Protein AF-A0A158PNZ9-F1 (afdb_monomer)

Solvent-accessible surface area (backbone atoms only — not comparable to full-atom values): 11551 Å² total; per-residue (Å²): 139,82,88,84,90,84,86,82,86,79,88,79,92,89,82,80,86,82,68,76,77,70,64,75,72,65,80,71,75,73,76,71,81,75,77,75,71,74,85,77,67,54,49,66,58,43,30,51,57,51,42,58,39,42,59,58,28,60,77,48,86,60,79,65,35,81,51,32,73,46,42,74,75,46,27,50,76,43,31,32,34,32,35,36,67,35,45,82,92,43,35,41,98,83,44,24,58,24,68,67,50,54,51,49,48,40,50,54,49,31,53,45,21,47,46,69,67,50,75,83,52,34,72,46,83,73,46,79,50,75,50,82,72,50,89,49,45,63,70,42,40,37,34,41,41,16,36,53,76,45,81,58,96,54,37,36,38,28,35,27,45,31,23,35,63,92,77,63,45,68,24,33,41,30,38,40,32,33,36,57,43,81,57,70,80,56,65,92,81,44,79,82,69,86,112

Nearest PDB structures (foldseek):
  4ord-assembly1_A  TM=9.656E-01  e=3.229E-16  Danio rerio
  3f5o-assembly1_B  TM=9.728E-01  e=1.419E-15  Homo sapiens
  2h4u-assembly1_A  TM=9.676E-01  e=4.950E-14  Homo sapiens
  2h4u-assembly1_D  TM=9.666E-01  e=8.434E-14  Homo sapiens
  4k02-assembly1_A  TM=9.374E-01  e=3.355E-10  Arabidopsis thaliana

Mean predicted aligned error: 12.23 Å

Secondary structure (DSSP, 8-state):
--------------SSSSSSSSSTTSTT----------S---HHHHHHHHHHHHHHGGG--SGGGGGTT-EEEEE-SSEEEEEEE--GGGB-TTSBB-HHHHHHHHHHHHHHHHHTT--SSEEEEEEEEEEE-S--BTT-EEEEEEEEEEE-SSEEEEEEEEEETTT--EEEEEEEEEEEEPPPPPSTT------

Radius of gyration: 27.78 Å; Cα contacts (8 Å, |Δi|>4): 323; chains: 1; bounding box: 62×61×76 Å

pLDDT: mean 82.15, std 23.54, range [31.52, 98.94]

Organism: Anisakis simplex (NCBI:txid6269)

Structure (mmCIF, N/CA/C/O backbone):
data_AF-A0A158PNZ9-F1
#
_entry.id   AF-A0A158PNZ9-F1
#
loop_
_atom_site.group_PDB
_atom_site.id
_atom_site.type_symbol
_atom_site.label_atom_id
_atom_site.label_alt_id
_atom_site.label_comp_id
_atom_site.label_asym_id
_atom_site.label_entity_id
_atom_site.label_seq_id
_atom_site.pdbx_PDB_ins_code
_atom_site.Cartn_x
_atom_site.Cartn_y
_atom_site.Cartn_z
_atom_site.occupancy
_atom_site.B_iso_or_equiv
_atom_site.auth_seq_id
_atom_site.auth_comp_id
_atom_site.auth_asym_id
_atom_site.auth_atom_id
_atom_site.pdbx_PDB_model_num
ATOM 1 N N . MET A 1 1 ? -37.915 -39.572 -51.683 1.00 39.31 1 MET A N 1
ATOM 2 C CA . MET A 1 1 ? -37.539 -39.468 -53.111 1.00 39.31 1 MET A CA 1
ATOM 3 C C . MET A 1 1 ? -36.051 -39.159 -53.144 1.00 39.31 1 MET A C 1
ATOM 5 O O . MET A 1 1 ? -35.674 -38.110 -52.657 1.00 39.31 1 MET A O 1
ATOM 9 N N . TYR A 1 2 ? -35.219 -40.196 -53.205 1.00 32.75 2 TYR A N 1
ATOM 10 C CA . TYR A 1 2 ? -34.570 -40.762 -54.402 1.00 32.75 2 TYR A CA 1
ATOM 11 C C . TYR A 1 2 ? -33.247 -40.055 -54.757 1.00 32.75 2 TYR A C 1
ATOM 13 O O . TYR A 1 2 ? -33.246 -38.958 -55.298 1.00 32.75 2 TYR A O 1
ATOM 21 N N . ASN A 1 3 ? -32.165 -40.743 -54.372 1.00 35.56 3 ASN A N 1
ATOM 22 C CA . ASN A 1 3 ? -30.796 -40.805 -54.895 1.00 35.56 3 ASN A CA 1
ATOM 23 C C . ASN A 1 3 ? -30.419 -39.997 -56.142 1.00 35.56 3 ASN A C 1
ATOM 25 O O . ASN A 1 3 ? -31.086 -40.096 -57.168 1.00 35.56 3 ASN A O 1
ATOM 29 N N . SER A 1 4 ? -29.175 -39.504 -56.121 1.00 38.66 4 SER A N 1
ATOM 30 C CA . SER A 1 4 ? -28.185 -39.930 -57.124 1.00 38.66 4 SER A CA 1
ATOM 31 C C . SER A 1 4 ? -26.750 -39.704 -56.640 1.00 38.66 4 SER A C 1
ATOM 33 O O . SER A 1 4 ? -26.285 -38.571 -56.524 1.00 38.66 4 SER A O 1
ATOM 35 N N . ASP A 1 5 ? -26.076 -40.825 -56.390 1.00 38.59 5 ASP A N 1
ATOM 36 C CA . ASP A 1 5 ? -24.636 -40.988 -56.229 1.00 38.59 5 ASP A CA 1
ATOM 37 C C . ASP A 1 5 ? -23.861 -40.519 -57.470 1.00 38.59 5 ASP A C 1
ATOM 39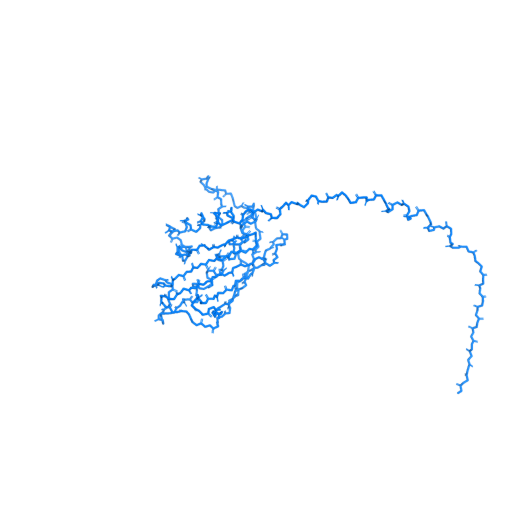 O O . ASP A 1 5 ? -24.214 -40.869 -58.597 1.00 38.59 5 ASP A O 1
ATOM 43 N N .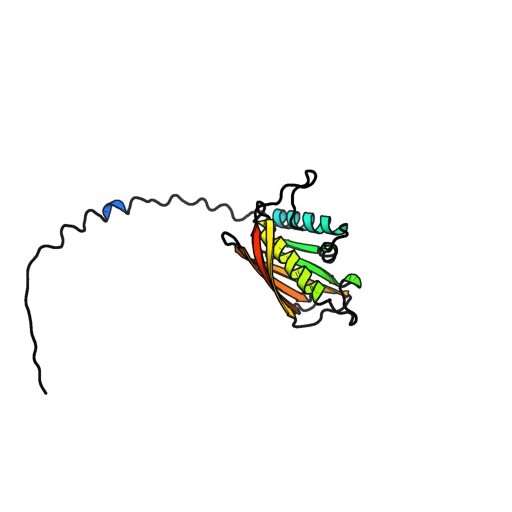 ILE A 1 6 ? -22.733 -39.834 -57.266 1.00 39.78 6 ILE A N 1
ATOM 44 C CA . ILE A 1 6 ? -21.639 -39.793 -58.244 1.00 39.78 6 ILE A CA 1
ATOM 45 C C . ILE A 1 6 ? -20.365 -40.244 -57.533 1.00 39.78 6 ILE A C 1
ATOM 47 O O . ILE A 1 6 ? -19.812 -39.563 -56.672 1.00 39.78 6 ILE A O 1
ATOM 51 N N . LYS A 1 7 ? -19.926 -41.443 -57.911 1.00 37.59 7 LYS A N 1
ATOM 52 C CA . LYS A 1 7 ? -18.703 -42.110 -57.477 1.00 37.59 7 LYS A CA 1
ATOM 53 C C . LYS A 1 7 ? -17.632 -41.819 -58.531 1.00 37.59 7 LYS A C 1
ATOM 55 O O . LYS A 1 7 ? -17.716 -42.351 -59.634 1.00 37.59 7 LYS A O 1
ATOM 60 N N . ILE A 1 8 ? -16.643 -40.984 -58.216 1.00 38.28 8 ILE A N 1
ATOM 61 C CA . ILE A 1 8 ? -15.440 -40.836 -59.048 1.00 38.28 8 ILE A CA 1
ATOM 62 C C . ILE A 1 8 ? -14.318 -41.609 -58.358 1.00 38.28 8 ILE A C 1
ATOM 64 O O . ILE A 1 8 ? -13.841 -41.220 -57.296 1.00 38.28 8 ILE A O 1
ATOM 68 N N . MET A 1 9 ? -13.930 -42.735 -58.957 1.00 34.69 9 MET A N 1
ATOM 69 C CA . MET A 1 9 ? -12.666 -43.400 -58.660 1.00 34.69 9 MET A CA 1
ATOM 70 C C . MET A 1 9 ? -11.548 -42.666 -59.395 1.00 34.69 9 MET A C 1
ATOM 72 O O . MET A 1 9 ? -11.560 -42.615 -60.623 1.00 34.69 9 MET A O 1
ATOM 76 N N . VAL A 1 10 ? -10.551 -42.186 -58.655 1.00 39.03 10 VAL A N 1
ATOM 77 C CA . VAL A 1 10 ? -9.197 -42.001 -59.182 1.00 39.03 10 VAL A CA 1
ATOM 78 C C . VAL A 1 10 ? -8.240 -42.632 -58.175 1.00 39.03 10 VAL A C 1
ATOM 80 O O . VAL A 1 10 ? -8.017 -42.097 -57.094 1.00 39.03 10 VAL A O 1
ATOM 83 N N . ASN A 1 11 ? -7.722 -43.810 -58.516 1.00 32.56 11 ASN A N 1
ATOM 84 C CA . ASN A 1 11 ? -6.505 -44.347 -57.917 1.00 32.56 11 ASN A CA 1
ATOM 85 C C . ASN A 1 11 ? -5.323 -43.769 -58.695 1.00 32.56 11 ASN A C 1
ATOM 87 O O . ASN A 1 11 ? -5.353 -43.833 -59.920 1.00 32.56 11 ASN A O 1
ATOM 91 N N . SER A 1 12 ? -4.289 -43.297 -57.996 1.00 34.47 12 SER A N 1
ATOM 92 C CA . SER A 1 12 ? -2.917 -43.833 -58.098 1.00 34.47 12 SER A CA 1
ATOM 93 C C . SER A 1 12 ? -1.868 -42.797 -57.660 1.00 34.47 12 SER A C 1
ATOM 95 O O . SER A 1 12 ? -1.592 -41.837 -58.373 1.00 34.47 12 SER A O 1
ATOM 97 N N . THR A 1 13 ? -1.282 -43.042 -56.483 1.00 47.16 13 THR A N 1
ATOM 98 C CA . THR A 1 13 ? 0.175 -43.068 -56.226 1.00 47.16 13 THR A CA 1
ATOM 99 C C . THR A 1 13 ? 1.047 -41.969 -56.853 1.00 47.16 13 THR A C 1
ATOM 101 O O . THR A 1 13 ? 1.513 -42.156 -57.973 1.00 47.16 13 THR A O 1
ATOM 104 N N . ALA A 1 14 ? 1.347 -40.897 -56.096 1.00 43.84 14 ALA A N 1
ATOM 105 C CA . ALA A 1 14 ? 2.593 -40.100 -56.204 1.00 43.84 14 ALA A CA 1
ATOM 106 C C . ALA A 1 14 ? 2.688 -38.951 -55.159 1.00 43.84 14 ALA A C 1
ATOM 108 O O . ALA A 1 14 ? 2.944 -37.808 -55.534 1.00 43.84 14 ALA A O 1
ATOM 109 N N . ALA A 1 15 ? 2.454 -39.190 -53.858 1.00 42.78 15 ALA A N 1
ATOM 110 C CA . ALA A 1 15 ? 2.526 -38.100 -52.862 1.00 42.78 15 ALA A CA 1
ATOM 111 C C . ALA A 1 15 ? 3.118 -38.455 -51.482 1.00 42.78 15 ALA A C 1
ATOM 113 O O . ALA A 1 15 ? 3.052 -37.624 -50.581 1.00 42.78 15 ALA A O 1
ATOM 114 N N . GLU A 1 16 ? 3.722 -39.634 -51.294 1.00 41.59 16 GLU A N 1
ATOM 115 C CA . GLU A 1 16 ? 4.202 -40.066 -49.963 1.00 41.59 16 GLU A CA 1
ATOM 116 C C . GLU A 1 16 ? 5.729 -40.053 -49.766 1.00 41.59 16 GLU A C 1
ATOM 118 O O . GLU A 1 16 ? 6.193 -40.277 -48.654 1.00 41.59 16 GLU A O 1
ATOM 123 N N . GLU A 1 17 ? 6.539 -39.693 -50.767 1.00 42.97 17 GLU A N 1
ATOM 124 C CA . GLU A 1 17 ? 8.010 -39.758 -50.631 1.00 42.97 17 GLU A CA 1
ATOM 125 C C . GLU A 1 17 ? 8.717 -38.414 -50.362 1.00 42.97 17 GLU A C 1
ATOM 127 O O . GLU A 1 17 ? 9.933 -38.393 -50.197 1.00 42.97 17 GLU A O 1
ATOM 132 N N . SER A 1 18 ? 8.001 -37.287 -50.228 1.00 44.44 18 SER A N 1
ATOM 133 C CA . SER A 1 18 ? 8.635 -35.976 -49.954 1.00 44.44 18 SER A CA 1
ATOM 134 C C . SER A 1 18 ? 8.429 -35.423 -48.536 1.00 44.44 18 SER A C 1
ATOM 136 O O . SER A 1 18 ? 8.814 -34.284 -48.274 1.00 44.44 18 SER A O 1
ATOM 138 N N . GLN A 1 19 ? 7.822 -36.182 -47.617 1.00 43.78 19 GLN A N 1
ATOM 139 C CA . GLN A 1 19 ? 7.587 -35.729 -46.233 1.00 43.78 19 GLN A CA 1
ATOM 140 C C . GLN A 1 19 ? 8.596 -36.269 -45.208 1.00 43.78 19 GLN A C 1
ATOM 142 O O . GLN A 1 19 ? 8.593 -35.819 -44.064 1.00 43.78 19 GLN A O 1
ATOM 147 N N . ASN A 1 20 ? 9.512 -37.161 -45.600 1.00 44.50 20 ASN A N 1
ATOM 148 C CA . ASN A 1 20 ? 10.354 -37.878 -44.636 1.00 44.50 20 ASN A CA 1
ATOM 149 C C . ASN A 1 20 ? 11.741 -37.256 -44.360 1.00 44.50 20 ASN A C 1
ATOM 151 O O . ASN A 1 20 ? 12.461 -37.766 -43.515 1.00 44.50 20 ASN A O 1
ATOM 155 N N . SER A 1 21 ? 12.129 -36.147 -45.012 1.00 45.12 21 SER A N 1
ATOM 156 C CA . SER A 1 21 ? 13.428 -35.479 -44.754 1.00 45.12 21 SER A CA 1
ATOM 157 C C . SER A 1 21 ? 13.333 -34.183 -43.937 1.00 45.12 21 SER A C 1
ATOM 159 O O . SER A 1 21 ? 14.358 -33.589 -43.602 1.00 45.12 21 SER A O 1
ATOM 161 N N . SER A 1 22 ? 12.120 -33.710 -43.636 1.00 42.06 22 SER A N 1
ATOM 162 C CA . SER A 1 22 ? 11.895 -32.487 -42.845 1.00 42.06 22 SER A CA 1
ATOM 163 C C . SER A 1 22 ? 11.692 -32.777 -41.355 1.00 42.06 22 SER A C 1
ATOM 165 O O . SER A 1 22 ? 11.921 -31.895 -40.530 1.00 42.06 22 SER A O 1
ATOM 167 N N . ASN A 1 23 ? 11.334 -34.016 -41.002 1.00 40.12 23 ASN A N 1
ATOM 168 C CA . ASN A 1 23 ? 11.083 -34.424 -39.617 1.00 40.12 23 ASN A CA 1
ATOM 169 C C . ASN A 1 23 ? 12.354 -34.828 -38.848 1.00 40.12 23 ASN A C 1
ATOM 171 O O . ASN A 1 23 ? 12.349 -34.785 -37.626 1.00 40.12 23 ASN A O 1
ATOM 175 N N . GLU A 1 24 ? 13.476 -35.111 -39.519 1.00 42.16 24 GLU A N 1
ATOM 176 C CA . GLU A 1 24 ? 14.732 -35.486 -38.839 1.00 42.16 24 GLU A CA 1
ATOM 177 C C . GLU A 1 24 ? 15.576 -34.285 -38.358 1.00 42.16 24 GLU A C 1
ATOM 179 O O . GLU A 1 24 ? 16.559 -34.461 -37.640 1.00 42.16 24 GLU A O 1
ATOM 184 N N . ARG A 1 25 ? 15.202 -33.043 -38.705 1.00 40.59 25 ARG A N 1
ATOM 185 C CA . ARG A 1 25 ? 15.895 -31.820 -38.238 1.00 40.59 25 ARG A CA 1
ATOM 186 C C . ARG A 1 25 ? 15.275 -31.165 -37.002 1.00 40.59 25 ARG A C 1
ATOM 188 O O . ARG A 1 25 ? 15.854 -30.210 -36.488 1.00 40.59 25 ARG A O 1
ATOM 195 N N . ILE A 1 26 ? 14.132 -31.654 -36.522 1.00 41.62 26 ILE A N 1
ATOM 196 C CA . ILE A 1 26 ? 13.415 -31.055 -35.383 1.00 41.62 26 ILE A CA 1
ATOM 197 C C . ILE A 1 26 ? 13.798 -31.729 -34.047 1.00 41.62 26 ILE A C 1
ATOM 199 O O . ILE A 1 26 ? 13.740 -31.085 -33.004 1.00 41.62 26 ILE A O 1
ATOM 203 N N . ASP A 1 27 ? 14.354 -32.944 -34.076 1.00 40.56 27 ASP A N 1
ATOM 204 C CA . ASP A 1 27 ? 14.689 -33.731 -32.874 1.00 40.56 27 ASP A CA 1
ATOM 205 C C . ASP A 1 27 ? 16.100 -33.490 -32.286 1.00 40.56 27 ASP A C 1
ATOM 207 O O . ASP A 1 27 ? 16.554 -34.231 -31.412 1.00 40.56 27 ASP A O 1
ATOM 211 N N . GLN A 1 28 ? 16.817 -32.439 -32.713 1.00 41.56 28 GLN A N 1
ATOM 212 C CA . GLN A 1 28 ? 18.144 -32.088 -32.161 1.00 41.56 28 GLN A CA 1
ATOM 213 C C . GLN A 1 28 ? 18.213 -30.761 -31.393 1.00 41.56 28 GLN A C 1
ATOM 215 O O . GLN A 1 28 ? 19.279 -30.412 -30.887 1.00 41.56 28 GLN A O 1
ATOM 220 N N . LEU A 1 29 ? 17.093 -30.067 -31.177 1.00 39.88 29 LEU A N 1
ATOM 221 C CA . LEU A 1 29 ? 17.018 -29.041 -30.131 1.00 39.88 29 LEU A CA 1
ATOM 222 C C . LEU A 1 29 ? 16.753 -29.716 -28.785 1.00 39.88 29 LEU A C 1
ATOM 224 O O . LEU A 1 29 ? 15.663 -29.657 -28.223 1.00 39.88 29 LEU A O 1
ATOM 228 N N . LYS A 1 30 ? 17.793 -30.377 -28.266 1.00 41.44 30 LYS A N 1
ATOM 229 C CA . LYS A 1 30 ? 17.879 -30.699 -26.845 1.00 41.44 30 LYS A CA 1
ATOM 230 C C . LYS A 1 30 ? 17.794 -29.379 -26.089 1.00 41.44 30 LYS A C 1
ATOM 232 O O . LYS A 1 30 ? 18.700 -28.556 -26.159 1.00 41.44 30 LYS A O 1
ATOM 237 N N . THR A 1 31 ? 16.676 -29.186 -25.403 1.00 39.09 31 THR A N 1
ATOM 238 C CA . THR A 1 31 ? 16.523 -28.195 -24.349 1.00 39.09 31 THR A CA 1
ATOM 239 C C . THR A 1 31 ? 17.670 -28.386 -23.368 1.00 39.09 31 THR A C 1
ATOM 241 O O . THR A 1 31 ? 17.725 -29.404 -22.671 1.00 39.09 31 THR A O 1
ATOM 244 N N . GLU A 1 32 ? 18.601 -27.437 -23.335 1.00 38.47 32 GLU A N 1
ATOM 245 C CA . GLU A 1 32 ? 19.468 -27.301 -22.175 1.00 38.47 32 GLU A CA 1
ATOM 246 C C . GLU A 1 32 ? 18.567 -27.168 -20.939 1.00 38.47 32 GLU A C 1
ATOM 248 O O . GLU A 1 32 ? 17.514 -26.517 -21.026 1.00 38.47 32 GLU A O 1
ATOM 253 N N . PRO A 1 33 ? 18.911 -27.802 -19.804 1.00 31.52 33 PRO A N 1
ATOM 254 C CA . PRO A 1 33 ? 18.195 -27.547 -18.573 1.00 31.52 33 PRO A CA 1
ATOM 255 C C . PRO A 1 33 ? 18.341 -26.054 -18.312 1.00 31.52 33 PRO A C 1
ATOM 257 O O . PRO A 1 33 ? 19.445 -25.558 -18.099 1.00 31.52 33 PRO A O 1
ATOM 260 N N . THR A 1 34 ? 17.230 -25.325 -18.381 1.00 38.62 34 THR A N 1
ATOM 261 C CA . THR A 1 34 ? 17.182 -23.974 -17.842 1.00 38.62 34 THR A CA 1
ATOM 262 C C . THR A 1 34 ? 17.494 -24.164 -16.370 1.00 38.62 34 THR A C 1
ATOM 264 O O . THR A 1 34 ? 16.695 -24.774 -15.660 1.00 38.62 34 THR A O 1
ATOM 267 N N . GLU A 1 35 ? 18.688 -23.754 -15.941 1.00 35.00 35 GLU A N 1
ATOM 268 C CA . GLU A 1 35 ? 19.011 -23.667 -14.525 1.00 35.00 35 GLU A CA 1
ATOM 269 C C . GLU A 1 35 ? 17.862 -22.901 -13.875 1.00 35.00 35 GLU A C 1
ATOM 271 O O . GLU A 1 35 ? 17.661 -21.708 -14.120 1.00 35.00 35 GLU A O 1
ATOM 276 N N . SER A 1 36 ? 17.033 -23.616 -13.116 1.00 42.28 36 SER A N 1
ATOM 277 C CA . SER A 1 36 ? 16.045 -23.002 -12.253 1.00 42.28 36 SER A CA 1
ATOM 278 C C . SER A 1 36 ? 16.848 -22.204 -11.242 1.00 42.28 36 SER A C 1
ATOM 280 O O . SER A 1 36 ? 17.431 -22.776 -10.318 1.00 42.28 36 SER A O 1
ATOM 282 N N . VAL A 1 37 ? 16.945 -20.895 -11.472 1.00 43.66 37 VAL A N 1
ATOM 283 C CA . VAL A 1 37 ? 17.473 -19.953 -10.488 1.00 43.66 37 VAL A CA 1
ATOM 284 C C . VAL A 1 37 ? 16.732 -20.258 -9.184 1.00 43.66 37 VAL A C 1
ATOM 286 O O . VAL A 1 37 ? 15.500 -20.260 -9.214 1.00 43.66 37 VAL A O 1
ATOM 289 N N . PRO A 1 38 ? 17.428 -20.584 -8.082 1.00 41.16 38 PRO A N 1
ATOM 290 C CA . PRO A 1 38 ? 16.753 -20.961 -6.854 1.00 41.16 38 PRO A CA 1
ATOM 291 C C . PRO A 1 38 ? 15.806 -19.830 -6.442 1.00 41.16 38 PRO A C 1
ATOM 293 O O . PRO A 1 38 ? 16.242 -18.701 -6.221 1.00 41.16 38 PRO A O 1
ATOM 296 N N . ASP A 1 39 ? 14.510 -20.133 -6.350 1.00 47.22 39 ASP A N 1
ATOM 297 C CA . ASP A 1 39 ? 13.468 -19.203 -5.892 1.00 47.22 39 ASP A CA 1
ATOM 298 C C . ASP A 1 39 ? 13.602 -18.855 -4.392 1.00 47.22 39 ASP A C 1
ATOM 300 O O . ASP A 1 39 ? 12.833 -18.058 -3.861 1.00 47.22 39 ASP A O 1
ATOM 304 N N . GLU A 1 40 ? 14.616 -19.382 -3.702 1.00 44.94 40 GLU A N 1
ATOM 305 C CA . GLU A 1 40 ? 15.012 -18.962 -2.356 1.00 44.94 40 GLU A CA 1
ATOM 306 C C . GLU A 1 40 ? 15.909 -17.716 -2.404 1.00 44.94 40 GLU A C 1
ATOM 308 O O . GLU A 1 40 ? 17.041 -17.703 -1.918 1.00 44.94 40 GLU A O 1
ATOM 313 N N . ILE A 1 41 ? 15.405 -16.619 -2.973 1.00 57.00 41 ILE A N 1
ATOM 314 C CA . ILE A 1 41 ? 15.889 -15.311 -2.527 1.00 57.00 41 ILE A CA 1
ATOM 315 C C . ILE A 1 41 ? 15.251 -15.101 -1.158 1.00 57.00 41 ILE A C 1
ATOM 317 O O . ILE A 1 41 ? 14.047 -14.882 -1.057 1.00 57.00 41 ILE A O 1
ATOM 321 N N . ASP A 1 42 ? 16.074 -15.254 -0.122 1.00 64.31 42 ASP A N 1
ATOM 322 C CA . ASP A 1 42 ? 15.715 -15.155 1.290 1.00 64.31 42 ASP A CA 1
ATOM 323 C C . ASP A 1 42 ? 14.702 -14.022 1.539 1.00 64.31 42 ASP A C 1
ATOM 325 O O . ASP A 1 42 ? 14.988 -12.846 1.288 1.00 64.31 42 ASP A O 1
ATOM 329 N N . ASN A 1 43 ? 13.509 -14.379 2.032 1.00 68.81 43 ASN A N 1
ATOM 330 C CA . ASN A 1 43 ? 12.458 -13.428 2.412 1.00 68.81 43 ASN A CA 1
ATOM 331 C C . ASN A 1 43 ? 12.992 -12.337 3.361 1.00 68.81 43 ASN A C 1
ATOM 333 O O . ASN A 1 43 ? 12.481 -11.214 3.367 1.00 68.81 43 ASN A O 1
ATOM 337 N N . ASP A 1 44 ? 14.050 -12.633 4.122 1.00 82.25 44 ASP A N 1
ATOM 338 C CA . ASP A 1 44 ? 14.744 -11.677 4.982 1.00 82.25 44 ASP A CA 1
ATOM 339 C C . ASP A 1 44 ? 15.404 -10.537 4.178 1.00 82.25 44 ASP A C 1
ATOM 341 O O . ASP A 1 44 ? 15.388 -9.380 4.598 1.00 82.25 44 ASP A O 1
ATOM 345 N N . VAL A 1 45 ? 15.929 -10.805 2.976 1.00 90.31 45 VAL A N 1
ATOM 346 C CA . VAL A 1 45 ? 16.540 -9.775 2.114 1.00 90.31 45 VAL A CA 1
ATOM 347 C C . VAL A 1 45 ? 15.487 -8.795 1.605 1.00 90.31 45 VAL A C 1
ATOM 349 O O . VAL A 1 45 ? 15.683 -7.580 1.700 1.00 90.31 45 VAL A O 1
ATOM 352 N N . TYR A 1 46 ? 14.354 -9.295 1.108 1.00 93.62 46 TYR A N 1
ATOM 353 C CA . TYR A 1 46 ? 13.273 -8.431 0.633 1.00 93.62 46 TYR A CA 1
ATOM 354 C C . TYR A 1 46 ? 12.685 -7.595 1.763 1.00 93.62 46 TYR A C 1
ATOM 356 O O . TYR A 1 46 ? 12.484 -6.391 1.600 1.00 93.62 46 TYR A O 1
ATOM 364 N N . LEU A 1 47 ? 12.459 -8.204 2.928 1.00 95.12 47 LEU A N 1
ATOM 365 C CA . LEU A 1 47 ? 11.930 -7.484 4.077 1.00 95.12 47 LEU A CA 1
ATOM 366 C C . LEU A 1 47 ? 12.901 -6.391 4.544 1.00 95.12 47 LEU A C 1
ATOM 368 O O . LEU A 1 47 ? 12.469 -5.259 4.759 1.00 95.12 47 LEU A O 1
ATOM 372 N N . LYS A 1 48 ? 14.209 -6.673 4.618 1.00 94.94 48 LYS A N 1
ATOM 373 C CA . LYS A 1 48 ? 15.239 -5.664 4.933 1.00 94.94 48 LYS A CA 1
ATOM 374 C C . LYS A 1 48 ? 15.244 -4.506 3.939 1.00 94.94 48 LYS A C 1
ATOM 376 O O . LYS A 1 48 ? 15.338 -3.349 4.355 1.00 94.94 48 LYS A O 1
ATOM 381 N N . ASP A 1 49 ? 15.118 -4.794 2.644 1.00 92.62 49 ASP A N 1
ATOM 382 C CA . ASP A 1 49 ? 15.035 -3.769 1.601 1.00 92.62 49 ASP A CA 1
ATOM 383 C C . ASP A 1 49 ? 13.781 -2.894 1.769 1.00 92.62 49 ASP A C 1
ATOM 385 O O . ASP A 1 49 ? 13.855 -1.672 1.614 1.00 92.62 49 ASP A O 1
ATOM 389 N N . VAL A 1 50 ? 12.627 -3.478 2.104 1.00 94.69 50 VAL A N 1
ATOM 390 C CA . VAL A 1 50 ? 11.387 -2.723 2.350 1.00 94.69 50 VAL A CA 1
ATOM 391 C C . VAL A 1 50 ? 11.493 -1.886 3.628 1.00 94.69 50 VAL A C 1
ATOM 393 O O . VAL A 1 50 ? 11.194 -0.693 3.580 1.00 94.69 50 VAL A O 1
ATOM 396 N N . ILE A 1 51 ? 11.986 -2.454 4.734 1.00 95.88 51 ILE A N 1
ATOM 397 C CA . ILE A 1 51 ? 12.222 -1.731 5.997 1.00 95.88 51 ILE A CA 1
ATOM 398 C C . ILE A 1 51 ? 13.104 -0.507 5.757 1.00 95.88 51 ILE A C 1
ATOM 400 O O . ILE A 1 51 ? 12.723 0.600 6.132 1.00 95.88 51 ILE A O 1
ATOM 404 N N . ARG A 1 52 ? 14.231 -0.675 5.052 1.00 93.50 52 ARG A N 1
ATOM 405 C CA . ARG A 1 52 ? 15.159 0.427 4.768 1.00 93.50 52 ARG A CA 1
ATOM 406 C C . ARG A 1 52 ? 14.479 1.601 4.067 1.00 93.50 52 ARG A C 1
ATOM 408 O O . ARG A 1 52 ? 14.827 2.743 4.345 1.00 93.50 52 ARG A O 1
ATOM 415 N N . ALA A 1 53 ? 13.546 1.352 3.155 1.00 91.56 53 ALA A N 1
ATOM 416 C CA . ALA A 1 53 ? 12.863 2.443 2.469 1.00 91.56 53 ALA A CA 1
ATOM 417 C C . ALA A 1 53 ? 11.808 3.131 3.321 1.00 91.56 53 ALA A C 1
ATOM 419 O O . ALA A 1 53 ? 11.791 4.356 3.376 1.00 91.56 53 ALA A O 1
ATOM 420 N N . PHE A 1 54 ? 10.985 2.377 4.053 1.00 93.88 54 PHE A N 1
ATOM 421 C CA . PHE A 1 54 ? 10.032 2.992 4.980 1.00 93.88 54 PHE A CA 1
ATOM 422 C C . PHE A 1 54 ? 10.741 3.778 6.094 1.00 93.88 54 PHE A C 1
ATOM 424 O O . PHE A 1 54 ? 10.238 4.810 6.534 1.00 93.88 54 PHE A O 1
ATOM 431 N N . ASP A 1 55 ? 11.951 3.374 6.489 1.00 93.50 55 ASP A N 1
ATOM 432 C CA . ASP A 1 55 ? 12.775 4.133 7.431 1.00 93.50 55 ASP A CA 1
ATOM 433 C C . ASP A 1 55 ? 13.191 5.509 6.896 1.00 93.50 55 ASP A C 1
ATOM 435 O O . ASP A 1 55 ? 13.226 6.473 7.666 1.00 93.50 55 ASP A O 1
ATOM 439 N N . LYS A 1 56 ? 13.433 5.646 5.586 1.00 91.31 56 LYS A N 1
ATOM 440 C CA . LYS A 1 56 ? 13.725 6.949 4.961 1.00 91.31 56 LYS A CA 1
ATOM 441 C C . LYS A 1 56 ? 12.524 7.891 5.029 1.00 91.31 56 LYS A C 1
ATOM 443 O O . LYS A 1 56 ? 12.706 9.086 5.255 1.00 91.31 56 LYS A O 1
ATOM 448 N N . LEU A 1 57 ? 11.303 7.356 4.940 1.00 92.12 57 LEU A N 1
ATOM 449 C CA . LEU A 1 57 ? 10.063 8.141 5.006 1.00 92.12 57 LEU A CA 1
ATOM 450 C C . LEU A 1 57 ? 9.813 8.781 6.379 1.00 92.12 57 LEU A C 1
ATOM 452 O O . LEU A 1 57 ? 9.013 9.709 6.484 1.00 92.12 57 LEU A O 1
ATOM 456 N N . ARG A 1 58 ? 10.494 8.336 7.442 1.00 90.50 58 ARG A N 1
ATOM 457 C CA . ARG A 1 58 ? 10.285 8.851 8.808 1.00 90.50 58 ARG A CA 1
ATOM 458 C C . ARG A 1 58 ? 10.531 10.356 8.933 1.00 90.50 58 ARG A C 1
ATOM 460 O O . ARG A 1 58 ? 9.873 11.009 9.741 1.00 90.50 58 ARG A O 1
ATOM 467 N N . ASN A 1 59 ? 11.445 10.895 8.123 1.00 89.81 59 ASN A N 1
ATOM 468 C CA . ASN A 1 59 ? 11.929 12.274 8.240 1.00 89.81 59 ASN A CA 1
ATOM 469 C C . ASN A 1 59 ? 11.635 13.151 7.011 1.00 89.81 59 ASN A C 1
ATOM 471 O O . ASN A 1 59 ? 12.095 14.291 6.961 1.00 89.81 59 ASN A O 1
ATOM 475 N N . VAL A 1 60 ? 10.888 12.653 6.020 1.00 91.00 60 VAL A N 1
ATOM 476 C CA . VAL A 1 60 ? 10.566 13.443 4.821 1.00 91.00 60 VAL A CA 1
ATOM 477 C C . VAL A 1 60 ? 9.483 14.483 5.118 1.00 91.00 60 VAL A C 1
ATOM 479 O O . VAL A 1 60 ? 8.572 14.261 5.919 1.00 91.00 60 VAL A O 1
ATOM 482 N N . SER A 1 61 ? 9.584 15.638 4.464 1.00 92.56 61 SER A N 1
ATOM 483 C CA . SER A 1 61 ? 8.622 16.743 4.577 1.00 92.56 61 SER A CA 1
ATOM 484 C C . SER A 1 61 ? 7.655 16.826 3.393 1.00 92.56 61 SER A C 1
ATOM 486 O O . SER A 1 61 ? 6.642 17.526 3.472 1.00 92.56 61 SER A O 1
ATOM 488 N N . ASP A 1 62 ? 7.943 16.103 2.311 1.00 93.94 62 ASP A N 1
ATOM 489 C CA . ASP A 1 62 ? 7.100 16.035 1.124 1.00 93.94 62 ASP A CA 1
ATOM 490 C C . ASP A 1 62 ? 5.822 15.208 1.376 1.00 93.94 62 ASP A C 1
ATOM 492 O O . ASP A 1 62 ? 5.453 14.896 2.516 1.00 93.94 62 ASP A O 1
ATOM 496 N N . PHE A 1 63 ? 5.078 14.903 0.312 1.00 95.50 63 PHE A N 1
ATOM 497 C CA . PHE A 1 63 ? 3.832 14.149 0.428 1.00 95.50 63 PHE A CA 1
ATOM 498 C C . PHE A 1 63 ? 4.041 12.724 0.963 1.00 95.50 63 PHE A C 1
ATOM 500 O O . PHE A 1 63 ? 3.157 12.213 1.644 1.00 95.50 63 PHE A O 1
ATOM 507 N N . ASN A 1 64 ? 5.213 12.115 0.763 1.00 94.62 64 ASN A N 1
ATOM 508 C CA . ASN A 1 64 ? 5.486 10.733 1.163 1.00 94.62 64 ASN A CA 1
ATOM 509 C C . ASN A 1 64 ? 5.444 10.535 2.685 1.00 94.62 64 ASN A C 1
ATOM 511 O O . ASN A 1 64 ? 5.273 9.413 3.168 1.00 94.62 64 ASN A O 1
ATOM 515 N N . ARG A 1 65 ? 5.491 11.627 3.461 1.00 96.00 65 ARG A N 1
ATOM 516 C CA . ARG A 1 65 ? 5.313 11.600 4.918 1.00 96.00 65 ARG A CA 1
ATOM 517 C C . ARG A 1 65 ? 4.012 10.916 5.356 1.00 96.00 65 ARG A C 1
ATOM 519 O O . ARG A 1 65 ? 3.936 10.454 6.488 1.00 96.00 65 ARG A O 1
ATOM 526 N N . VAL A 1 66 ? 2.998 10.826 4.488 1.00 97.25 66 VAL A N 1
ATOM 527 C CA . VAL A 1 66 ? 1.731 10.131 4.787 1.00 97.25 66 VAL A CA 1
ATOM 528 C C . VAL A 1 66 ? 1.918 8.639 5.087 1.00 97.25 66 VAL A C 1
ATOM 530 O O . VAL A 1 66 ? 1.072 8.049 5.751 1.00 97.25 66 VAL A O 1
ATOM 533 N N . ALA A 1 67 ? 3.028 8.027 4.664 1.00 97.38 67 ALA A N 1
ATOM 534 C CA . ALA A 1 67 ? 3.358 6.633 4.963 1.00 97.38 67 ALA A CA 1
ATOM 535 C C . ALA A 1 67 ? 4.438 6.468 6.053 1.00 97.38 67 ALA A C 1
ATOM 537 O O . ALA A 1 67 ? 4.867 5.350 6.325 1.00 97.38 67 ALA A O 1
ATOM 538 N N . ARG A 1 68 ? 4.872 7.546 6.724 1.00 96.38 68 ARG A N 1
ATOM 539 C CA . ARG A 1 68 ? 6.016 7.534 7.663 1.00 96.38 68 ARG A CA 1
ATOM 540 C C . ARG A 1 68 ? 5.854 6.638 8.898 1.00 96.38 68 ARG A C 1
ATOM 542 O O . ARG A 1 68 ? 6.839 6.337 9.566 1.00 96.38 68 ARG A O 1
ATOM 549 N N . LYS A 1 69 ? 4.613 6.263 9.228 1.00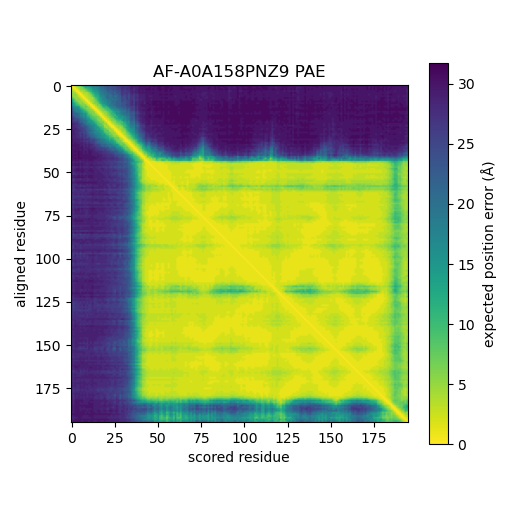 98.00 69 LYS A N 1
ATOM 550 C CA . LYS A 1 69 ? 4.247 5.384 10.355 1.00 98.00 69 LYS A CA 1
ATOM 551 C C . LYS A 1 69 ? 3.831 3.979 9.918 1.00 98.00 69 LYS A C 1
ATOM 553 O O . LYS A 1 69 ? 3.293 3.218 10.714 1.00 98.00 69 LYS A O 1
ATOM 558 N N . VAL A 1 70 ? 4.031 3.645 8.646 1.00 98.44 70 VAL A N 1
ATOM 559 C CA . VAL A 1 70 ? 3.795 2.297 8.135 1.00 98.44 70 VAL A CA 1
ATOM 560 C C . VAL A 1 70 ? 4.942 1.388 8.572 1.00 98.44 70 VAL A C 1
ATOM 562 O O . VAL A 1 70 ? 6.113 1.753 8.472 1.00 98.44 70 VAL A O 1
ATOM 565 N N . HIS A 1 71 ? 4.598 0.188 9.030 1.00 98.19 71 HIS A N 1
ATOM 566 C CA . HIS A 1 71 ? 5.545 -0.827 9.473 1.00 98.19 71 HIS A CA 1
ATOM 567 C C . HIS A 1 71 ? 5.487 -2.048 8.549 1.00 98.19 71 HIS A C 1
ATOM 569 O O . HIS A 1 71 ? 4.443 -2.697 8.465 1.00 98.19 71 HIS A O 1
ATOM 575 N N . PRO A 1 72 ? 6.580 -2.385 7.847 1.00 98.06 72 PRO A N 1
ATOM 576 C CA . PRO A 1 72 ? 6.658 -3.626 7.082 1.00 98.06 72 PRO A CA 1
ATOM 577 C C . PRO A 1 72 ? 6.592 -4.867 7.979 1.00 98.06 72 PRO A C 1
ATOM 579 O O . PRO A 1 72 ? 7.243 -4.911 9.020 1.00 98.06 72 PRO A O 1
ATOM 582 N N . ILE A 1 73 ? 5.822 -5.875 7.561 1.00 98.12 73 ILE A N 1
ATOM 583 C CA . ILE A 1 73 ? 5.654 -7.160 8.264 1.00 98.12 73 ILE A CA 1
ATOM 584 C C . ILE A 1 73 ? 6.376 -8.278 7.516 1.00 98.12 73 ILE A C 1
ATOM 586 O O . ILE A 1 73 ? 7.115 -9.055 8.115 1.00 98.12 73 ILE A O 1
ATOM 590 N N . SER A 1 74 ? 6.145 -8.383 6.209 1.00 97.88 74 SER A N 1
ATOM 591 C CA . SER A 1 74 ? 6.784 -9.379 5.354 1.00 97.88 74 SER A CA 1
ATOM 592 C C . SER A 1 74 ? 6.904 -8.857 3.929 1.00 97.88 74 SER A C 1
ATOM 594 O O . SER A 1 74 ? 6.171 -7.959 3.506 1.00 97.88 74 SER A O 1
ATOM 596 N N . ALA A 1 75 ? 7.851 -9.416 3.188 1.00 97.12 75 ALA A N 1
ATOM 597 C CA . ALA A 1 75 ? 8.014 -9.141 1.776 1.00 97.12 75 ALA A CA 1
ATOM 598 C C . ALA A 1 75 ? 8.507 -10.398 1.065 1.00 97.12 75 ALA A C 1
ATOM 600 O O . ALA A 1 75 ? 9.230 -11.215 1.631 1.00 97.12 75 ALA A O 1
ATOM 601 N N . THR A 1 76 ? 8.099 -10.519 -0.185 1.00 96.12 76 THR A N 1
ATOM 602 C CA . THR A 1 76 ? 8.515 -11.544 -1.138 1.00 96.12 76 THR A CA 1
ATOM 603 C C . THR A 1 76 ? 8.854 -10.839 -2.449 1.00 96.12 76 THR A C 1
ATOM 605 O O . THR A 1 76 ? 8.802 -9.610 -2.543 1.00 96.12 76 THR A O 1
ATOM 608 N N . ARG A 1 77 ? 9.174 -11.608 -3.486 1.00 93.00 77 ARG A N 1
ATOM 609 C CA . ARG A 1 77 ? 9.474 -11.072 -4.814 1.00 93.00 77 ARG A CA 1
ATOM 610 C C . ARG A 1 77 ? 8.331 -10.239 -5.410 1.00 93.00 77 ARG A C 1
ATOM 612 O O . ARG A 1 77 ? 8.597 -9.284 -6.134 1.00 93.00 77 ARG A O 1
ATOM 619 N N . ASP A 1 78 ? 7.083 -10.606 -5.144 1.00 95.00 78 ASP A N 1
ATOM 620 C CA . ASP A 1 78 ? 5.893 -10.048 -5.792 1.00 95.00 78 ASP A CA 1
ATOM 621 C C . ASP A 1 78 ? 4.825 -9.551 -4.807 1.00 95.00 78 ASP A C 1
ATOM 623 O O . ASP A 1 78 ? 3.788 -9.049 -5.240 1.00 95.00 78 ASP A O 1
ATOM 627 N N . SER A 1 79 ? 5.066 -9.635 -3.497 1.00 97.19 79 SER A N 1
ATOM 628 C CA . SER A 1 79 ? 4.119 -9.191 -2.473 1.00 97.19 79 SER A CA 1
ATOM 629 C C . SER A 1 79 ? 4.800 -8.505 -1.290 1.00 97.19 79 SER A C 1
ATOM 631 O O . SER A 1 79 ? 5.876 -8.919 -0.855 1.00 97.19 79 SER A O 1
ATOM 633 N N . ILE A 1 80 ? 4.143 -7.483 -0.738 1.00 98.00 80 ILE A N 1
ATOM 634 C CA . ILE A 1 80 ? 4.508 -6.828 0.524 1.00 98.00 80 ILE A CA 1
ATOM 635 C C . ILE A 1 80 ? 3.287 -6.811 1.438 1.00 98.00 80 ILE A C 1
ATOM 637 O O . ILE A 1 80 ? 2.203 -6.402 1.022 1.00 98.00 80 ILE A O 1
ATOM 641 N N . LEU A 1 81 ? 3.491 -7.161 2.706 1.00 98.69 81 LEU A N 1
ATOM 642 C CA . LEU A 1 81 ? 2.536 -6.923 3.779 1.00 98.69 81 LEU A CA 1
ATOM 643 C C . LEU A 1 81 ? 3.082 -5.857 4.727 1.00 98.69 81 LEU A C 1
ATOM 645 O O . LEU A 1 81 ? 4.186 -5.987 5.259 1.00 98.69 81 LEU A O 1
ATOM 649 N N . VAL A 1 82 ? 2.285 -4.823 4.975 1.00 98.81 82 VAL A N 1
ATOM 650 C CA . VAL A 1 82 ? 2.589 -3.780 5.960 1.00 98.81 82 VAL A CA 1
ATOM 651 C C . VAL A 1 82 ? 1.414 -3.557 6.904 1.00 98.81 82 VAL A C 1
ATOM 653 O O . VAL A 1 82 ? 0.285 -3.967 6.625 1.00 98.81 82 VAL A O 1
ATOM 656 N N . GLU A 1 83 ? 1.659 -2.847 7.998 1.00 98.75 83 GLU A N 1
ATOM 657 C CA . GLU A 1 83 ? 0.617 -2.365 8.893 1.00 98.75 83 GLU A CA 1
ATOM 658 C C . GLU A 1 83 ? 0.729 -0.881 9.222 1.00 98.75 83 GLU A C 1
ATOM 660 O O . GLU A 1 83 ? 1.801 -0.283 9.160 1.00 98.75 83 GLU A O 1
ATOM 665 N N . LEU A 1 84 ? -0.406 -0.293 9.593 1.00 98.81 84 LEU A N 1
ATOM 666 C CA . LEU A 1 84 ? -0.497 1.073 10.090 1.00 98.81 84 LEU A CA 1
ATOM 667 C C . LEU A 1 84 ? -1.565 1.154 11.179 1.00 98.81 84 LEU A C 1
ATOM 669 O O . LEU A 1 84 ? -2.736 0.859 10.933 1.00 98.81 84 LEU A O 1
ATOM 673 N N . THR A 1 85 ? -1.182 1.606 12.369 1.00 98.88 85 THR A N 1
ATOM 674 C CA . THR A 1 85 ? -2.142 2.009 13.403 1.00 98.88 85 THR A CA 1
ATOM 675 C C . THR A 1 85 ? -2.580 3.446 13.147 1.00 98.88 85 THR A C 1
ATOM 677 O O . THR A 1 85 ? -1.754 4.338 12.945 1.00 98.88 85 THR A O 1
ATOM 680 N N . LEU A 1 86 ? -3.893 3.682 13.105 1.00 98.81 86 LEU A N 1
ATOM 681 C CA . LEU A 1 86 ? -4.416 5.012 12.823 1.00 98.81 86 LEU A 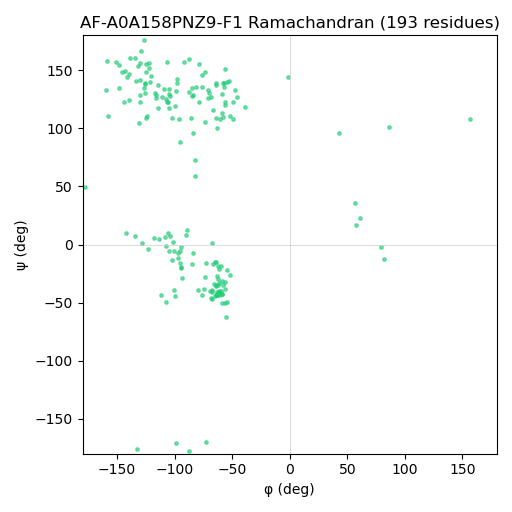CA 1
ATOM 682 C C . LEU A 1 86 ? -4.169 5.961 13.991 1.00 98.81 86 LEU A C 1
ATOM 684 O O . LEU A 1 86 ? -4.510 5.677 15.137 1.00 98.81 86 LEU A O 1
ATOM 688 N N . GLU A 1 87 ? -3.671 7.138 13.643 1.00 98.75 87 GLU A N 1
ATOM 689 C CA . GLU A 1 87 ? -3.444 8.267 14.531 1.00 98.75 87 GLU A CA 1
ATOM 690 C C . GLU A 1 87 ? -4.141 9.496 13.942 1.00 98.75 87 GLU A C 1
ATOM 692 O O . GLU A 1 87 ? -4.707 9.437 12.847 1.00 98.75 87 GLU A O 1
ATOM 697 N N . GLU A 1 88 ? -4.106 10.618 14.658 1.00 98.56 88 GLU A N 1
ATOM 698 C CA . GLU A 1 88 ? -4.813 11.844 14.268 1.00 98.56 88 GLU A CA 1
ATOM 699 C C . GLU A 1 88 ? -4.440 12.348 12.864 1.00 98.56 88 GLU A C 1
ATOM 701 O O . GLU A 1 88 ? -5.295 12.855 12.145 1.00 98.56 88 GLU A O 1
ATOM 706 N N . GLU A 1 89 ? -3.199 12.140 12.421 1.00 98.00 89 GLU A N 1
ATOM 707 C CA . GLU A 1 89 ? -2.755 12.545 11.080 1.00 98.00 89 GLU A CA 1
ATOM 708 C C . GLU A 1 89 ? -3.326 11.679 9.939 1.00 98.00 89 GLU A C 1
ATOM 710 O O . GLU A 1 89 ? -3.291 12.091 8.782 1.00 98.00 89 GLU A O 1
ATOM 715 N N . HIS A 1 90 ? -3.865 10.494 10.245 1.00 98.75 90 HIS A N 1
ATOM 716 C CA . HIS A 1 90 ? -4.371 9.536 9.254 1.00 98.75 90 HIS A CA 1
ATOM 717 C C . HIS A 1 90 ? -5.891 9.627 9.046 1.00 98.75 90 HIS A C 1
ATOM 719 O O . HIS A 1 90 ? -6.433 8.988 8.135 1.00 98.75 90 HIS A O 1
ATOM 725 N N . VAL A 1 91 ? -6.606 10.353 9.910 1.00 98.75 91 VAL A N 1
ATOM 726 C CA . VAL A 1 91 ? -8.073 10.334 9.967 1.00 98.75 91 VAL A CA 1
ATOM 727 C C . VAL A 1 91 ? -8.710 11.600 9.396 1.00 98.75 91 VAL A C 1
ATOM 729 O O . VAL A 1 91 ? -8.117 12.669 9.322 1.00 98.75 91 VAL A O 1
ATOM 732 N N . ASN A 1 92 ? -9.964 11.471 8.975 1.00 98.50 92 ASN A N 1
ATOM 733 C CA . ASN A 1 92 ? -10.831 12.583 8.598 1.00 98.50 92 ASN A CA 1
ATOM 734 C C . ASN A 1 92 ? -11.582 13.159 9.820 1.00 98.50 92 ASN A C 1
ATOM 736 O O . ASN A 1 92 ? -11.459 12.674 10.946 1.00 98.50 92 ASN A O 1
ATOM 740 N N . SER A 1 93 ? -12.447 14.152 9.587 1.00 97.75 93 SER A N 1
ATOM 741 C CA . SER A 1 93 ? -13.277 14.787 10.627 1.00 97.75 93 SER A CA 1
ATOM 742 C C . SER A 1 93 ? -14.227 13.835 11.368 1.00 97.75 93 SER A C 1
ATOM 744 O O . SER A 1 93 ? -14.668 14.151 12.468 1.00 97.75 93 SER A O 1
ATOM 746 N N . LYS A 1 94 ? -14.518 12.652 10.810 1.00 98.25 94 LYS A N 1
ATOM 747 C CA . LYS A 1 94 ? -15.331 11.598 11.441 1.00 98.25 94 LYS A CA 1
ATOM 748 C C . LYS A 1 94 ? -14.494 10.614 12.268 1.00 98.25 94 LYS A C 1
ATOM 750 O O . LYS A 1 94 ? -15.022 9.586 12.683 1.00 98.25 94 LYS A O 1
ATOM 755 N N . LYS A 1 95 ? -13.197 10.885 12.472 1.00 98.44 95 LYS A N 1
ATOM 756 C CA . LYS A 1 95 ? -12.250 10.013 13.194 1.00 98.44 95 LYS A CA 1
ATOM 757 C C . LYS A 1 95 ? -12.154 8.604 12.594 1.00 98.44 95 LYS A C 1
ATOM 759 O O . LYS A 1 95 ? -11.991 7.608 13.297 1.00 98.44 95 LYS A O 1
ATOM 764 N N . THR A 1 96 ? -12.247 8.542 11.268 1.00 98.81 96 THR A N 1
ATOM 765 C CA . THR A 1 96 ? -12.025 7.334 10.461 1.00 98.81 96 THR A CA 1
ATOM 766 C C . THR A 1 96 ? -10.915 7.587 9.453 1.00 98.81 96 THR A C 1
ATOM 768 O O . THR A 1 96 ? -10.688 8.745 9.102 1.00 98.81 96 THR A O 1
ATOM 771 N N . MET A 1 97 ? -10.236 6.540 8.983 1.00 98.75 97 MET A N 1
ATOM 772 C CA . MET A 1 97 ? -9.175 6.637 7.978 1.00 98.75 97 MET A CA 1
ATOM 773 C C . MET A 1 97 ? -9.604 7.536 6.818 1.00 98.75 97 MET A C 1
ATOM 775 O O . MET A 1 97 ? -10.673 7.351 6.228 1.00 98.75 97 MET A O 1
ATOM 779 N N . HIS A 1 98 ? -8.786 8.536 6.503 1.00 98.81 98 HIS A N 1
ATOM 780 C CA . HIS A 1 98 ? -9.075 9.426 5.393 1.00 98.81 98 HIS A CA 1
ATOM 781 C C . HIS A 1 98 ? -9.060 8.633 4.073 1.00 98.81 98 HIS A C 1
ATOM 783 O O . HIS A 1 98 ? -8.181 7.799 3.845 1.00 98.81 98 HIS A O 1
ATOM 789 N N . GLY A 1 99 ? -10.005 8.903 3.165 1.00 98.69 99 GLY A N 1
ATOM 790 C CA . GLY A 1 99 ? -10.040 8.222 1.862 1.00 98.69 99 GLY A CA 1
ATOM 791 C C . GLY A 1 99 ? -8.744 8.446 1.075 1.00 98.69 99 GLY A C 1
ATOM 792 O O . GLY A 1 99 ? -8.133 7.508 0.583 1.00 98.69 99 GLY A O 1
ATOM 793 N N . GLY A 1 100 ? -8.237 9.682 1.093 1.00 98.69 100 GLY A N 1
ATOM 794 C CA . GLY A 1 100 ? -6.924 10.023 0.535 1.00 98.69 100 GLY A CA 1
ATOM 795 C C . GLY A 1 100 ? -5.739 9.303 1.193 1.00 98.69 100 GLY A C 1
ATOM 796 O O . GLY A 1 100 ? -4.810 8.950 0.482 1.00 98.69 100 GLY A O 1
ATOM 797 N N . GLN A 1 101 ? -5.785 9.011 2.503 1.00 98.75 101 GLN A N 1
ATOM 798 C CA . GLN A 1 101 ? -4.755 8.187 3.157 1.00 98.75 101 GLN A CA 1
ATOM 799 C C . GLN A 1 101 ? -4.781 6.766 2.587 1.00 98.75 101 GLN A C 1
ATOM 801 O O . GLN A 1 101 ? -3.746 6.206 2.255 1.00 98.75 101 GLN A O 1
ATOM 806 N N . THR A 1 102 ? -5.978 6.196 2.431 1.00 98.88 102 THR A N 1
ATOM 807 C CA . THR A 1 102 ? -6.164 4.862 1.840 1.00 98.88 102 THR A CA 1
ATOM 808 C C . THR A 1 102 ? -5.600 4.816 0.421 1.00 98.88 102 THR A C 1
ATOM 810 O O . THR A 1 102 ? -4.806 3.935 0.114 1.00 98.88 102 THR A O 1
ATOM 813 N N . ALA A 1 103 ? -5.967 5.779 -0.431 1.00 98.81 103 ALA A N 1
ATOM 814 C CA . ALA A 1 103 ? -5.490 5.840 -1.810 1.00 98.81 103 ALA A CA 1
ATOM 815 C C . ALA A 1 103 ? -3.971 6.045 -1.901 1.00 98.81 103 ALA A C 1
ATOM 817 O O . ALA A 1 103 ? -3.319 5.336 -2.662 1.00 98.81 103 ALA A O 1
ATOM 818 N N . ALA A 1 104 ? -3.404 6.941 -1.087 1.00 98.69 104 ALA A N 1
ATOM 819 C CA . ALA A 1 104 ? -1.961 7.162 -1.042 1.00 98.69 104 ALA A CA 1
ATOM 820 C C . ALA A 1 104 ? -1.201 5.899 -0.612 1.00 98.69 104 ALA A C 1
ATOM 822 O O . ALA A 1 104 ? -0.189 5.558 -1.211 1.00 98.69 104 ALA A O 1
ATOM 823 N N . LEU A 1 105 ? -1.705 5.162 0.381 1.00 98.69 105 LEU A N 1
ATOM 824 C CA . LEU A 1 105 ? -1.081 3.906 0.795 1.00 98.69 105 LEU A CA 1
ATOM 825 C C . LEU A 1 105 ? -1.200 2.817 -0.278 1.00 98.69 105 LEU A C 1
ATOM 827 O O . LEU A 1 105 ? -0.228 2.101 -0.499 1.00 98.69 105 LEU A O 1
ATOM 831 N N . VAL A 1 106 ? -2.339 2.706 -0.977 1.00 98.81 106 VAL A N 1
ATOM 832 C CA . VAL A 1 106 ? -2.452 1.801 -2.137 1.00 98.81 106 VAL A CA 1
ATOM 833 C C . VAL A 1 106 ? -1.378 2.143 -3.166 1.00 98.81 106 VAL A C 1
ATOM 835 O O . VAL A 1 106 ? -0.657 1.241 -3.576 1.00 98.81 106 VAL A O 1
ATOM 838 N N . ASP A 1 107 ? -1.243 3.414 -3.547 1.00 98.56 107 ASP A N 1
ATOM 839 C CA . ASP A 1 107 ? -0.234 3.880 -4.506 1.00 98.56 107 ASP A CA 1
ATOM 840 C C . ASP A 1 107 ? 1.184 3.486 -4.054 1.00 98.56 107 ASP A C 1
ATOM 842 O O . ASP A 1 107 ? 1.839 2.648 -4.679 1.00 98.56 107 ASP A O 1
ATOM 846 N N . MET A 1 108 ? 1.607 3.997 -2.896 1.00 97.75 108 MET A N 1
ATOM 847 C CA . MET A 1 108 ? 2.979 3.866 -2.409 1.00 97.75 108 MET A CA 1
ATOM 848 C C . MET A 1 108 ? 3.383 2.409 -2.155 1.00 97.75 108 MET A C 1
ATOM 850 O O . MET A 1 108 ? 4.482 1.998 -2.525 1.00 97.75 108 MET A O 1
ATOM 854 N N . ILE A 1 109 ? 2.512 1.603 -1.536 1.00 98.19 109 ILE A N 1
ATOM 855 C CA . ILE A 1 109 ? 2.853 0.222 -1.154 1.00 98.19 109 ILE A CA 1
ATOM 856 C C . ILE A 1 109 ? 2.874 -0.686 -2.390 1.00 98.19 109 ILE A C 1
ATOM 858 O O . ILE A 1 109 ? 3.763 -1.529 -2.516 1.00 98.19 109 ILE A O 1
ATOM 862 N N . THR A 1 110 ? 1.953 -0.500 -3.341 1.00 98.38 110 THR A N 1
ATOM 863 C CA . THR A 1 110 ? 1.975 -1.273 -4.594 1.00 98.38 110 THR A CA 1
ATOM 864 C C . THR A 1 110 ? 3.147 -0.893 -5.492 1.00 98.38 110 THR A C 1
ATOM 866 O O . THR A 1 110 ? 3.800 -1.781 -6.042 1.00 98.38 110 THR A O 1
ATOM 869 N N . ALA A 1 111 ? 3.487 0.396 -5.587 1.00 96.88 111 ALA A N 1
ATOM 870 C CA . ALA A 1 111 ? 4.693 0.830 -6.281 1.00 96.88 111 ALA A CA 1
ATOM 871 C C . ALA A 1 111 ? 5.950 0.254 -5.618 1.00 96.88 111 ALA A C 1
ATOM 873 O O . ALA A 1 111 ? 6.848 -0.230 -6.311 1.00 96.88 111 ALA A O 1
ATOM 874 N N . ARG A 1 112 ? 5.986 0.204 -4.280 1.00 95.94 112 ARG A N 1
ATOM 875 C CA . ARG A 1 112 ? 7.080 -0.439 -3.550 1.00 95.94 112 ARG A CA 1
ATOM 876 C C . ARG A 1 112 ? 7.193 -1.929 -3.864 1.00 95.94 112 ARG A C 1
ATOM 878 O O . ARG A 1 112 ? 8.311 -2.403 -4.048 1.00 95.94 112 ARG A O 1
ATOM 885 N N . ALA A 1 113 ? 6.073 -2.645 -3.971 1.00 96.56 113 ALA A N 1
ATOM 886 C CA . ALA A 1 113 ? 6.064 -4.065 -4.328 1.00 96.56 113 ALA A CA 1
ATOM 887 C C . ALA A 1 113 ? 6.699 -4.313 -5.707 1.00 96.56 113 ALA A C 1
ATOM 889 O O . ALA A 1 113 ? 7.503 -5.228 -5.857 1.00 96.56 113 ALA A O 1
ATOM 890 N N . VAL A 1 114 ? 6.441 -3.449 -6.696 1.00 95.94 114 VAL A N 1
ATOM 891 C CA . VAL A 1 114 ? 7.123 -3.528 -8.004 1.00 95.94 114 VAL A CA 1
ATOM 892 C C . VAL A 1 114 ? 8.614 -3.189 -7.882 1.00 95.94 114 VAL A C 1
ATOM 894 O O . VAL A 1 114 ? 9.457 -3.867 -8.472 1.00 95.94 114 VAL A O 1
ATOM 897 N N . GLY A 1 115 ? 8.954 -2.178 -7.077 1.00 92.81 115 GLY A N 1
ATOM 898 C CA . GLY A 1 115 ? 10.332 -1.729 -6.851 1.00 92.81 115 GLY A CA 1
ATOM 899 C C . GLY A 1 115 ? 11.245 -2.754 -6.165 1.00 92.81 115 GLY A C 1
ATOM 900 O O . GLY A 1 115 ? 12.466 -2.609 -6.218 1.00 92.81 115 GLY A O 1
ATOM 901 N N . ILE A 1 116 ? 10.690 -3.816 -5.565 1.00 90.81 116 ILE A N 1
ATOM 902 C CA . ILE A 1 116 ? 11.481 -4.945 -5.051 1.00 90.81 116 ILE A CA 1
ATOM 903 C C . ILE A 1 116 ? 12.265 -5.620 -6.183 1.00 90.81 116 ILE A C 1
ATOM 905 O O . ILE A 1 116 ? 13.446 -5.939 -6.016 1.00 90.81 116 ILE A O 1
ATOM 909 N N . THR A 1 117 ? 11.624 -5.829 -7.336 1.00 83.69 117 THR A N 1
ATOM 910 C CA . THR A 1 117 ? 12.217 -6.549 -8.474 1.00 83.69 117 THR A CA 1
ATOM 911 C C . THR A 1 117 ? 12.738 -5.619 -9.557 1.00 83.69 117 THR A C 1
ATOM 913 O O . THR A 1 117 ? 13.806 -5.872 -10.114 1.00 83.69 117 THR A O 1
ATOM 916 N N . ILE A 1 118 ? 12.027 -4.530 -9.848 1.00 87.75 118 ILE A N 1
ATOM 917 C CA . ILE A 1 118 ? 12.385 -3.595 -10.917 1.00 87.75 118 ILE A CA 1
ATOM 918 C C . ILE A 1 118 ? 13.187 -2.436 -10.328 1.00 87.75 118 ILE A C 1
ATOM 920 O O . ILE A 1 118 ? 12.641 -1.409 -9.936 1.00 87.75 118 ILE A O 1
ATOM 924 N N . LYS A 1 119 ? 14.511 -2.621 -10.257 1.00 82.56 119 LYS A N 1
ATOM 925 C CA . LYS A 1 119 ? 15.440 -1.654 -9.645 1.00 82.56 119 LYS A CA 1
ATOM 926 C C . LYS A 1 119 ? 16.090 -0.697 -10.644 1.00 82.56 119 LYS A C 1
ATOM 928 O O . LYS A 1 119 ? 16.662 0.304 -10.224 1.00 82.56 119 LYS A O 1
ATOM 933 N N . ASP A 1 120 ? 16.053 -0.974 -11.944 1.00 82.81 120 ASP A N 1
ATOM 934 C CA . ASP A 1 120 ? 16.7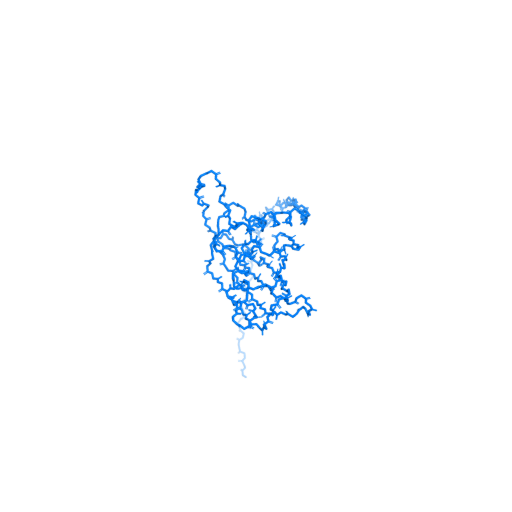77 -0.242 -12.998 1.00 82.81 120 ASP A CA 1
ATOM 935 C C . ASP A 1 120 ? 15.931 0.824 -13.715 1.00 82.81 120 ASP A C 1
ATOM 937 O O . ASP A 1 120 ? 16.474 1.641 -14.457 1.00 82.81 120 ASP A O 1
ATOM 941 N N . ARG A 1 121 ? 14.626 0.887 -13.437 1.00 86.50 121 ARG A N 1
ATOM 942 C CA . ARG A 1 121 ? 13.684 1.821 -14.069 1.00 86.50 121 ARG A CA 1
ATOM 943 C C . ARG A 1 121 ? 12.984 2.688 -13.037 1.00 86.50 121 ARG A C 1
ATOM 945 O O . ARG A 1 121 ? 12.800 2.275 -11.898 1.00 86.50 121 ARG A O 1
ATOM 952 N N . ALA A 1 122 ? 12.600 3.888 -13.454 1.00 90.44 122 ALA A N 1
ATOM 953 C CA . ALA A 1 122 ? 11.640 4.688 -12.712 1.00 90.44 122 ALA A CA 1
ATOM 954 C C . ALA A 1 122 ? 10.224 4.316 -13.168 1.00 90.44 122 ALA A C 1
ATOM 956 O O . ALA A 1 122 ? 10.023 3.759 -14.251 1.00 90.44 122 ALA A O 1
ATOM 957 N N . MET A 1 123 ? 9.239 4.614 -12.337 1.00 93.69 123 MET A N 1
ATOM 958 C CA . MET A 1 123 ? 7.838 4.297 -12.560 1.00 93.69 123 MET A CA 1
ATOM 959 C C . MET A 1 123 ? 6.979 5.532 -12.306 1.00 93.69 123 MET A C 1
ATOM 961 O O . MET A 1 123 ? 7.339 6.409 -11.525 1.00 93.69 123 MET A O 1
ATOM 965 N N . VAL A 1 124 ? 5.823 5.604 -12.946 1.00 95.50 124 VAL A N 1
ATOM 966 C CA . VAL A 1 124 ? 4.814 6.635 -12.680 1.00 95.50 124 VAL A CA 1
ATOM 967 C C . VAL A 1 124 ? 3.428 6.012 -12.7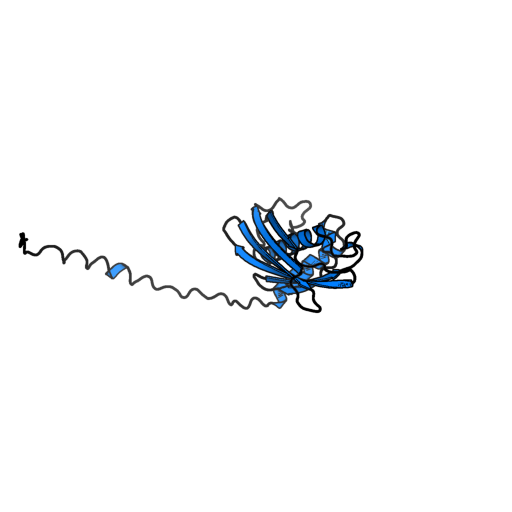14 1.00 95.50 124 VAL A C 1
ATOM 969 O O . VAL A 1 124 ? 3.182 5.077 -13.482 1.00 95.50 124 VAL A O 1
ATOM 972 N N . SER A 1 125 ? 2.529 6.528 -11.884 1.00 97.69 125 SER A N 1
ATOM 973 C CA . SER A 1 125 ? 1.144 6.074 -11.802 1.00 97.69 125 SER A CA 1
ATOM 974 C C . SER A 1 125 ? 0.393 6.441 -13.087 1.00 97.69 125 SER A C 1
ATOM 976 O O . SER A 1 125 ? 0.399 7.596 -13.512 1.00 97.69 125 SER A O 1
ATOM 978 N N . VAL A 1 126 ? -0.246 5.455 -13.718 1.00 98.38 126 VAL A N 1
ATOM 979 C CA . VAL A 1 126 ? -1.111 5.639 -14.900 1.00 98.38 126 VAL A CA 1
ATOM 980 C C 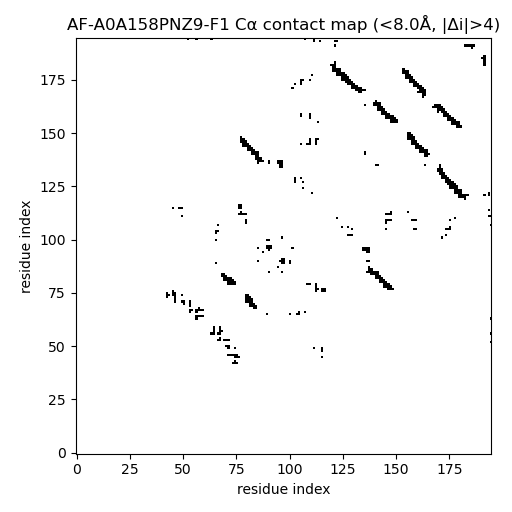. VAL A 1 126 ? -2.576 5.648 -14.488 1.00 98.38 126 VAL A C 1
ATOM 982 O O . VAL A 1 126 ? -3.345 6.489 -14.941 1.00 98.38 126 VAL A O 1
ATOM 985 N N . GLU A 1 127 ? -2.959 4.717 -13.618 1.00 98.56 127 GLU A N 1
ATOM 986 C CA . GLU A 1 127 ? -4.322 4.594 -13.114 1.00 98.56 127 GLU A CA 1
ATOM 987 C C . GLU A 1 127 ? -4.300 4.047 -11.690 1.00 98.56 127 GLU A C 1
ATOM 989 O O . GLU A 1 127 ? -3.615 3.062 -11.412 1.00 98.56 127 GLU A O 1
ATOM 994 N N . LEU A 1 128 ? -5.095 4.657 -10.813 1.00 98.75 128 LEU A N 1
ATOM 995 C CA . LEU A 1 128 ? -5.318 4.212 -9.445 1.00 98.75 128 LEU A CA 1
ATOM 996 C C . LEU A 1 128 ? -6.826 4.151 -9.182 1.00 98.75 128 LEU A C 1
ATOM 998 O O . LEU A 1 128 ? -7.522 5.159 -9.304 1.00 98.75 128 LEU A O 1
ATOM 1002 N N . ALA A 1 129 ? -7.327 2.984 -8.784 1.00 98.75 129 ALA A N 1
ATOM 1003 C CA . ALA A 1 129 ? -8.732 2.779 -8.446 1.00 98.75 129 ALA A CA 1
ATOM 1004 C C . ALA A 1 129 ? -8.858 2.174 -7.047 1.00 98.75 129 ALA A C 1
ATOM 1006 O O . ALA A 1 129 ? -8.210 1.174 -6.744 1.00 98.75 129 ALA A O 1
ATOM 1007 N N . VAL A 1 130 ? -9.716 2.751 -6.198 1.00 98.81 130 VAL A N 1
ATOM 1008 C CA . VAL A 1 130 ? -9.946 2.276 -4.825 1.00 98.81 130 VAL A CA 1
ATOM 1009 C C . VAL A 1 130 ? -11.438 2.114 -4.562 1.00 98.81 130 VAL A C 1
ATOM 1011 O O . VAL A 1 130 ? -12.224 3.033 -4.779 1.00 98.81 130 VAL A O 1
ATOM 1014 N N . SER A 1 131 ? -11.822 0.942 -4.063 1.00 98.81 131 SER A N 1
ATOM 1015 C CA . SER A 1 131 ? -13.162 0.649 -3.553 1.00 98.81 131 SER A CA 1
ATOM 1016 C C . SER A 1 131 ? -13.146 0.641 -2.027 1.00 98.81 131 SER A C 1
ATOM 1018 O O . SER A 1 131 ? -12.351 -0.081 -1.428 1.00 98.81 131 SER A O 1
ATOM 1020 N N . TYR A 1 132 ? -14.043 1.406 -1.404 1.00 98.75 132 TYR A N 1
ATOM 1021 C CA . TYR A 1 132 ? -14.158 1.551 0.051 1.00 98.75 132 TYR A CA 1
ATOM 1022 C C . TYR A 1 132 ? -15.384 0.786 0.549 1.00 98.75 132 TYR A C 1
ATOM 1024 O O . TYR A 1 132 ? -16.494 1.039 0.089 1.00 98.75 132 TYR A O 1
ATOM 1032 N N . MET A 1 133 ? -15.188 -0.150 1.475 1.00 98.56 133 MET A N 1
ATOM 1033 C CA . MET A 1 133 ? -16.228 -1.087 1.919 1.00 98.56 133 MET A CA 1
ATOM 1034 C C . MET A 1 133 ? -16.651 -0.831 3.366 1.00 98.56 133 MET A C 1
ATOM 1036 O O . MET A 1 133 ? -17.843 -0.827 3.666 1.00 98.56 133 MET A O 1
ATOM 1040 N N . TYR A 1 134 ? -15.692 -0.583 4.263 1.00 98.50 134 TYR A N 1
ATOM 1041 C CA . TYR A 1 134 ? -15.961 -0.337 5.682 1.00 98.50 134 TYR A CA 1
ATOM 1042 C C . TYR A 1 134 ? -15.020 0.727 6.260 1.00 98.50 134 TYR A C 1
ATOM 1044 O O . TYR A 1 134 ? -13.879 0.842 5.814 1.00 98.50 134 TYR A O 1
ATOM 1052 N N . PRO A 1 135 ? -15.464 1.504 7.265 1.00 98.19 135 PRO A N 1
ATOM 1053 C CA . PRO A 1 135 ? -14.595 2.452 7.946 1.00 98.19 135 PRO A CA 1
ATOM 1054 C C . PRO A 1 135 ? -13.607 1.736 8.875 1.00 98.19 135 PRO A C 1
ATOM 1056 O O . PRO A 1 135 ? -13.950 0.734 9.502 1.00 98.19 135 PRO A O 1
ATOM 1059 N N . LEU A 1 136 ? -12.424 2.329 9.028 1.00 98.69 136 LEU A N 1
ATOM 1060 C CA . LEU A 1 136 ? -11.453 2.009 10.074 1.00 98.69 136 LEU A CA 1
ATOM 1061 C C . LEU A 1 136 ? -11.286 3.235 10.978 1.00 98.69 136 LEU A C 1
ATOM 1063 O O . LEU A 1 136 ? -11.115 4.343 10.471 1.00 98.69 136 LEU A O 1
ATOM 1067 N N . ARG A 1 137 ? -11.411 3.069 12.292 1.00 98.69 137 ARG A N 1
ATOM 1068 C CA . ARG A 1 137 ? -11.474 4.143 13.294 1.00 98.69 137 ARG A CA 1
ATOM 1069 C C . ARG A 1 137 ? -10.094 4.486 13.851 1.00 98.69 137 ARG A C 1
ATOM 1071 O O . ARG A 1 137 ? -9.184 3.663 13.830 1.00 98.69 137 ARG A O 1
ATOM 1078 N N . LEU A 1 138 ? -9.957 5.703 14.378 1.00 98.75 138 LEU A N 1
ATOM 1079 C CA . LEU A 1 138 ? -8.776 6.137 15.133 1.00 98.75 138 LEU A CA 1
ATOM 1080 C C . LEU A 1 138 ? -8.374 5.085 16.186 1.00 98.75 138 LEU A C 1
ATOM 1082 O O . LEU A 1 138 ? -9.232 4.593 16.919 1.00 98.75 138 LEU A O 1
ATOM 1086 N N . GLY A 1 139 ? -7.083 4.753 16.253 1.00 98.75 139 GLY A N 1
ATOM 1087 C CA . GLY A 1 139 ? -6.536 3.726 17.142 1.00 98.75 139 GLY A CA 1
ATOM 1088 C C . GLY A 1 139 ? -6.663 2.282 16.636 1.00 98.75 139 GLY A C 1
ATOM 1089 O O . GLY A 1 139 ? -6.001 1.406 17.185 1.00 98.75 139 GLY A O 1
ATOM 1090 N N . GLU A 1 140 ? -7.459 2.003 15.596 1.00 98.75 140 GLU A N 1
ATOM 1091 C CA . GLU A 1 140 ? -7.465 0.684 14.950 1.00 98.75 140 GLU A CA 1
ATOM 1092 C C . GLU A 1 140 ? -6.268 0.532 13.992 1.00 98.75 140 GLU A C 1
ATOM 1094 O O . GLU A 1 140 ? -5.745 1.508 13.450 1.00 98.75 140 GLU A O 1
ATOM 1099 N N . THR A 1 141 ? -5.855 -0.714 13.750 1.00 98.88 141 THR A N 1
ATOM 1100 C CA . THR A 1 141 ? -4.749 -1.052 12.841 1.00 98.88 141 THR A CA 1
ATOM 1101 C C . THR A 1 141 ? -5.271 -1.627 11.526 1.00 98.88 141 THR A C 1
ATOM 1103 O O . THR A 1 141 ? -6.120 -2.527 11.524 1.00 98.88 141 THR A O 1
ATOM 1106 N N . VAL A 1 142 ? -4.730 -1.141 10.407 1.00 98.88 142 VAL A N 1
ATOM 1107 C CA . VAL A 1 142 ? -4.901 -1.732 9.074 1.00 98.88 142 VAL A CA 1
ATOM 1108 C C . VAL A 1 142 ? -3.707 -2.611 8.727 1.00 98.88 142 VAL A C 1
ATOM 1110 O O . VAL A 1 142 ? -2.569 -2.231 8.984 1.00 98.88 142 VAL A O 1
ATOM 1113 N N . LEU A 1 143 ? -3.979 -3.760 8.120 1.00 98.94 143 LEU A N 1
ATOM 1114 C CA . LEU A 1 143 ? -3.029 -4.567 7.365 1.00 98.94 143 LEU A CA 1
ATOM 1115 C C . LEU A 1 143 ? -3.227 -4.265 5.882 1.00 98.94 143 LEU A C 1
ATOM 1117 O O . LEU A 1 143 ? -4.368 -4.259 5.416 1.00 98.94 143 LEU A O 1
ATOM 1121 N N . ILE A 1 144 ? -2.149 -4.016 5.149 1.00 98.88 144 ILE A N 1
ATOM 1122 C CA . ILE A 1 144 ? -2.193 -3.718 3.717 1.00 98.88 144 ILE A CA 1
ATOM 1123 C C . ILE A 1 144 ? -1.291 -4.714 3.005 1.00 98.88 144 ILE A C 1
ATOM 1125 O O . ILE A 1 144 ? -0.072 -4.670 3.163 1.00 98.88 144 ILE A O 1
ATOM 1129 N N . GLU A 1 145 ? -1.902 -5.613 2.241 1.00 98.88 145 GLU A N 1
ATOM 1130 C CA . GLU A 1 145 ? -1.192 -6.556 1.382 1.00 98.88 145 GLU A CA 1
ATOM 1131 C C . GLU A 1 145 ? -1.220 -6.023 -0.050 1.00 98.88 145 GLU A C 1
ATOM 1133 O O . GLU A 1 145 ? -2.300 -5.850 -0.613 1.00 98.88 145 GLU A O 1
ATOM 1138 N N . ALA A 1 146 ? -0.055 -5.753 -0.631 1.00 98.75 146 ALA A N 1
ATOM 1139 C CA . ALA A 1 146 ? 0.092 -5.342 -2.022 1.00 98.75 146 ALA A CA 1
ATOM 1140 C C . ALA A 1 146 ? 0.723 -6.465 -2.843 1.00 98.75 146 ALA A C 1
ATOM 1142 O O . ALA A 1 146 ? 1.734 -7.020 -2.422 1.00 98.75 146 ALA A O 1
ATOM 1143 N N . LYS A 1 147 ? 0.163 -6.758 -4.021 1.00 98.56 147 LYS A N 1
ATOM 1144 C CA . LYS A 1 147 ? 0.617 -7.825 -4.924 1.00 98.56 147 LYS A CA 1
ATOM 1145 C C . LYS A 1 147 ? 0.888 -7.301 -6.323 1.00 98.56 147 LYS A C 1
ATOM 1147 O O . LYS A 1 147 ? 0.096 -6.537 -6.879 1.00 98.56 147 LYS A O 1
ATOM 1152 N N . VAL A 1 148 ? 1.979 -7.765 -6.916 1.00 98.44 148 VAL A N 1
ATOM 1153 C CA . VAL A 1 148 ? 2.311 -7.559 -8.323 1.00 98.44 148 VAL A CA 1
ATOM 1154 C C . VAL A 1 148 ? 1.637 -8.654 -9.141 1.00 98.44 148 VAL A C 1
ATOM 1156 O O . VAL A 1 148 ? 2.026 -9.812 -9.100 1.00 98.44 148 VAL A O 1
ATOM 1159 N N . LEU A 1 149 ? 0.615 -8.282 -9.909 1.00 98.12 149 LEU A N 1
ATOM 1160 C CA . LEU A 1 149 ? -0.153 -9.225 -10.725 1.00 98.12 149 LEU A CA 1
ATOM 1161 C C . LEU A 1 149 ? 0.574 -9.575 -12.022 1.00 98.12 149 LEU A C 1
ATOM 1163 O O . LEU A 1 149 ? 0.513 -10.703 -12.508 1.00 98.12 149 LEU A O 1
ATOM 1167 N N . LYS A 1 150 ? 1.222 -8.578 -12.631 1.00 97.31 150 LYS A N 1
ATOM 1168 C CA . LYS A 1 150 ? 1.947 -8.738 -13.891 1.00 97.31 150 LYS A CA 1
ATOM 1169 C C . LYS A 1 150 ? 2.967 -7.626 -14.062 1.00 97.31 150 LYS A C 1
ATOM 1171 O O . LYS A 1 150 ? 2.618 -6.451 -13.979 1.00 97.31 150 LYS A O 1
ATOM 1176 N N . VAL A 1 151 ? 4.183 -8.003 -14.440 1.00 96.88 151 VAL A N 1
ATOM 1177 C CA . VAL A 1 151 ? 5.182 -7.086 -14.995 1.00 96.88 151 VAL A CA 1
ATOM 1178 C C . VAL A 1 151 ? 5.274 -7.321 -16.499 1.00 96.88 151 VAL A C 1
ATOM 1180 O O . VAL A 1 151 ? 5.578 -8.418 -16.961 1.00 96.88 151 VAL A O 1
ATOM 1183 N N . GLY A 1 152 ? 4.938 -6.299 -17.279 1.00 95.50 152 GLY A N 1
ATOM 1184 C CA . GLY A 1 152 ? 5.092 -6.283 -18.729 1.00 95.50 152 GLY A CA 1
ATOM 1185 C C . GLY A 1 152 ? 6.358 -5.545 -19.161 1.00 95.50 152 GLY A C 1
ATOM 1186 O O . GLY A 1 152 ? 7.180 -5.130 -18.351 1.00 95.50 152 GLY A O 1
ATOM 1187 N N . ARG A 1 153 ? 6.492 -5.318 -20.472 1.00 94.38 153 ARG A N 1
ATOM 1188 C CA . ARG A 1 153 ? 7.648 -4.598 -21.030 1.00 94.38 153 ARG A CA 1
ATOM 1189 C C . ARG A 1 153 ? 7.733 -3.145 -20.552 1.00 94.38 153 ARG A C 1
ATOM 1191 O O . ARG A 1 153 ? 8.827 -2.683 -20.243 1.00 94.38 153 ARG A O 1
ATOM 1198 N N . ASN A 1 154 ? 6.594 -2.450 -20.516 1.00 96.00 154 ASN A N 1
ATOM 1199 C CA . ASN A 1 154 ? 6.508 -1.005 -20.260 1.00 96.00 154 ASN A CA 1
ATOM 1200 C C . ASN A 1 154 ? 5.614 -0.651 -19.066 1.00 96.00 154 ASN A C 1
ATOM 1202 O O . ASN A 1 154 ? 5.479 0.526 -18.755 1.00 96.00 154 ASN A O 1
ATOM 1206 N N . MET A 1 155 ? 4.950 -1.629 -18.446 1.00 97.56 155 MET A N 1
ATOM 1207 C CA . MET A 1 155 ? 3.966 -1.378 -17.394 1.00 97.56 155 MET A CA 1
ATOM 1208 C C . MET A 1 155 ? 3.941 -2.509 -16.371 1.00 97.56 155 MET A C 1
ATOM 1210 O O . MET A 1 155 ? 4.227 -3.657 -16.718 1.00 97.56 155 MET A O 1
ATOM 1214 N N . ALA A 1 156 ? 3.523 -2.191 -15.150 1.00 97.94 156 ALA A N 1
ATOM 1215 C CA . ALA A 1 156 ? 3.186 -3.151 -14.110 1.00 97.94 156 ALA A CA 1
ATOM 1216 C C . ALA A 1 156 ? 1.731 -2.971 -13.662 1.00 97.94 156 ALA A C 1
ATOM 1218 O O . ALA A 1 156 ? 1.218 -1.854 -13.605 1.00 97.94 156 ALA A O 1
ATOM 1219 N N . PHE A 1 157 ? 1.086 -4.086 -13.335 1.00 9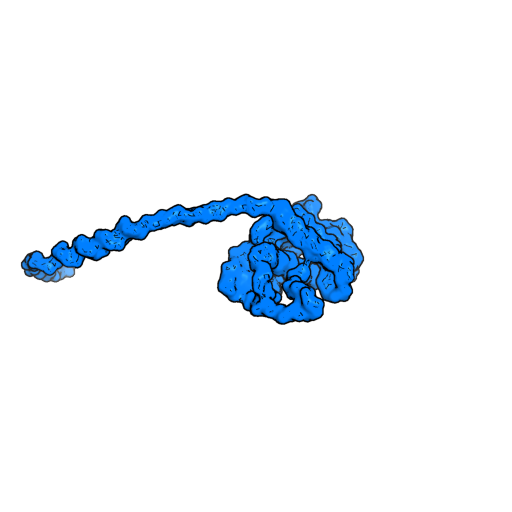8.56 157 PHE A N 1
ATOM 1220 C CA . PHE A 1 157 ? -0.271 -4.135 -12.805 1.00 98.56 157 PHE A CA 1
ATOM 1221 C C . PHE A 1 157 ? -0.220 -4.721 -11.407 1.00 98.56 157 PHE A C 1
ATOM 1223 O O . PHE A 1 157 ? 0.386 -5.773 -11.193 1.00 98.56 157 PHE A O 1
ATOM 1230 N N . THR A 1 158 ? -0.860 -4.043 -10.467 1.00 98.81 158 THR A N 1
ATOM 1231 C CA . THR A 1 158 ? -0.820 -4.399 -9.053 1.00 98.81 158 THR A CA 1
ATOM 1232 C C . THR A 1 158 ? -2.196 -4.253 -8.422 1.00 98.81 158 THR A C 1
ATOM 1234 O O . THR A 1 158 ? -3.069 -3.540 -8.931 1.00 98.81 158 THR A O 1
ATOM 1237 N N . GLU A 1 159 ? -2.378 -4.911 -7.288 1.00 98.75 159 GLU A N 1
ATOM 1238 C CA . GLU A 1 159 ? -3.534 -4.716 -6.425 1.00 98.75 159 GLU A CA 1
ATOM 1239 C C . GLU A 1 159 ? -3.115 -4.600 -4.964 1.00 98.75 159 GLU A C 1
ATOM 1241 O O . GLU A 1 159 ? -2.025 -5.023 -4.583 1.00 98.75 159 GLU A O 1
ATOM 1246 N N . ALA A 1 160 ? -3.999 -4.029 -4.151 1.00 98.81 160 ALA A N 1
ATOM 1247 C CA . ALA A 1 160 ? -3.855 -4.006 -2.708 1.00 98.81 160 ALA A CA 1
ATOM 1248 C C . ALA A 1 160 ? -5.160 -4.393 -2.018 1.00 98.81 160 ALA A C 1
ATOM 1250 O O . ALA A 1 160 ? -6.247 -3.951 -2.407 1.00 98.81 160 ALA A O 1
ATOM 1251 N N . GLU A 1 161 ? -5.052 -5.165 -0.947 1.00 98.88 161 GLU A N 1
ATOM 1252 C CA . GLU A 1 161 ? -6.156 -5.472 -0.053 1.00 98.88 161 GLU A CA 1
ATOM 1253 C C . GLU A 1 161 ? -5.867 -4.911 1.335 1.00 98.88 161 GLU A C 1
ATOM 1255 O O . GLU A 1 161 ? -4.826 -5.179 1.932 1.00 98.88 161 GLU A O 1
ATOM 1260 N N . LEU A 1 162 ? -6.804 -4.112 1.846 1.00 98.88 162 LEU A N 1
ATOM 1261 C CA . LEU A 1 162 ? -6.698 -3.500 3.159 1.00 98.88 162 LEU A CA 1
ATOM 1262 C C . LEU A 1 162 ? -7.659 -4.201 4.103 1.00 98.88 162 LEU A C 1
ATOM 1264 O O . LEU A 1 162 ? -8.871 -4.224 3.864 1.00 98.88 162 LEU A O 1
ATOM 1268 N N . ARG A 1 163 ? -7.131 -4.746 5.195 1.00 98.88 163 ARG A N 1
ATOM 1269 C CA . ARG A 1 163 ? -7.896 -5.480 6.200 1.00 98.88 163 ARG A CA 1
ATOM 1270 C C . ARG A 1 163 ? -7.753 -4.849 7.568 1.00 98.88 163 ARG A C 1
ATOM 1272 O O . ARG A 1 163 ? -6.666 -4.456 7.974 1.00 98.88 163 ARG A O 1
ATOM 1279 N N . ARG A 1 164 ? -8.845 -4.789 8.321 1.00 98.75 164 ARG A N 1
ATOM 1280 C CA . ARG A 1 164 ? -8.781 -4.430 9.735 1.00 98.75 164 ARG A CA 1
ATOM 1281 C C . ARG A 1 164 ? -8.135 -5.572 10.518 1.00 98.75 164 ARG A C 1
ATOM 1283 O O . ARG A 1 164 ? -8.608 -6.703 10.456 1.00 98.75 164 ARG A O 1
ATOM 1290 N N . LYS A 1 165 ? -7.086 -5.276 11.289 1.00 98.62 165 LYS A N 1
ATOM 1291 C CA . LYS A 1 165 ? -6.267 -6.298 11.960 1.00 98.62 165 LYS A CA 1
ATOM 1292 C C . LYS A 1 165 ? -7.040 -7.135 12.987 1.00 98.62 165 LYS A C 1
ATOM 1294 O O . LYS A 1 165 ? -6.768 -8.320 13.120 1.00 98.62 165 LYS A O 1
ATOM 1299 N N . CYS A 1 166 ? -8.004 -6.548 13.702 1.00 98.06 166 CYS A N 1
ATOM 1300 C CA . CYS A 1 166 ? -8.692 -7.237 14.802 1.00 98.06 166 CYS A CA 1
ATOM 1301 C C . CYS A 1 166 ? -9.691 -8.319 14.359 1.00 98.06 166 CYS A C 1
ATOM 1303 O O . CYS A 1 166 ? -9.920 -9.258 15.113 1.00 98.06 166 CYS A O 1
ATOM 1305 N N . ASP A 1 167 ? -10.288 -8.202 13.168 1.00 97.94 167 ASP A N 1
ATOM 1306 C CA . ASP A 1 167 ? -11.310 -9.141 12.673 1.00 97.94 167 ASP A CA 1
ATOM 1307 C C . ASP A 1 167 ? -11.097 -9.585 11.218 1.00 97.94 167 ASP A C 1
ATOM 1309 O O . ASP A 1 167 ? -11.954 -10.244 10.632 1.00 97.94 167 ASP A O 1
ATOM 1313 N N . ASN A 1 168 ? -9.963 -9.211 10.623 1.00 98.12 168 ASN A N 1
ATOM 1314 C CA . ASN A 1 168 ? -9.570 -9.527 9.252 1.00 98.12 168 ASN A CA 1
ATOM 1315 C C . ASN A 1 168 ? -10.561 -9.048 8.168 1.00 98.12 168 ASN A C 1
ATOM 1317 O O . ASN A 1 168 ? -10.516 -9.514 7.023 1.00 98.12 168 ASN A O 1
ATOM 1321 N N . ARG A 1 169 ? -11.468 -8.118 8.496 1.00 98.56 169 ARG A N 1
ATOM 1322 C CA . ARG A 1 169 ? -12.469 -7.603 7.555 1.00 98.56 169 ARG A CA 1
ATOM 1323 C C . ARG A 1 169 ? -11.803 -6.742 6.491 1.00 98.56 169 ARG A C 1
ATOM 1325 O O . ARG A 1 169 ? -11.075 -5.812 6.827 1.00 98.56 169 ARG A O 1
ATOM 1332 N N . ILE A 1 170 ? -12.104 -7.005 5.220 1.00 98.69 170 ILE A N 1
ATOM 1333 C CA . ILE A 1 170 ? -11.656 -6.164 4.103 1.00 98.69 170 ILE A CA 1
ATOM 1334 C C . ILE A 1 170 ? -12.347 -4.806 4.214 1.00 98.69 170 ILE A C 1
ATOM 1336 O O . ILE A 1 170 ? -13.567 -4.732 4.105 1.00 98.69 170 ILE A O 1
ATOM 1340 N N . ILE A 1 171 ? -11.578 -3.744 4.433 1.00 98.69 171 ILE A N 1
ATOM 1341 C CA . ILE A 1 171 ? -12.090 -2.372 4.534 1.00 98.69 171 ILE A CA 1
ATOM 1342 C C . ILE A 1 171 ? -12.033 -1.638 3.194 1.00 98.69 171 ILE A C 1
ATOM 1344 O O . ILE A 1 171 ? -12.863 -0.765 2.939 1.00 98.69 171 ILE A O 1
ATOM 1348 N N . ALA A 1 172 ? -11.077 -1.998 2.337 1.00 98.88 172 ALA A N 1
ATOM 1349 C CA . ALA A 1 172 ? -10.882 -1.408 1.025 1.00 98.88 172 ALA A CA 1
ATOM 1350 C C . ALA A 1 172 ? -10.092 -2.352 0.109 1.00 98.88 172 ALA A C 1
ATOM 1352 O O . ALA A 1 172 ? -9.349 -3.221 0.573 1.00 98.88 172 ALA A O 1
ATOM 1353 N N . LYS A 1 173 ? -10.243 -2.150 -1.200 1.00 98.88 173 LYS A N 1
ATOM 1354 C CA . LYS A 1 173 ? -9.421 -2.777 -2.241 1.00 98.88 173 LYS A CA 1
ATOM 1355 C C . LYS A 1 173 ? -8.913 -1.724 -3.208 1.00 98.88 173 LYS A C 1
ATOM 1357 O O . LYS A 1 173 ? -9.658 -0.806 -3.549 1.00 98.88 173 LYS A O 1
ATOM 1362 N N . GLY A 1 174 ? -7.679 -1.881 -3.660 1.00 98.81 174 GLY A N 1
ATOM 1363 C CA . GLY A 1 174 ? -7.016 -0.993 -4.601 1.00 98.81 174 GLY A CA 1
ATOM 1364 C C . GLY A 1 174 ? -6.503 -1.736 -5.829 1.00 98.81 174 GLY A C 1
ATOM 1365 O O . GLY A 1 174 ? -6.111 -2.895 -5.732 1.00 98.81 174 GLY A O 1
ATOM 1366 N N . LYS A 1 175 ? -6.478 -1.057 -6.974 1.00 98.81 175 LYS A N 1
ATOM 1367 C CA . LYS A 1 175 ? -5.724 -1.448 -8.169 1.00 98.81 175 LYS A CA 1
ATOM 1368 C C . LYS A 1 175 ? -4.846 -0.285 -8.587 1.00 98.81 175 LYS A C 1
ATOM 1370 O O . LYS A 1 175 ? -5.306 0.857 -8.552 1.00 98.81 175 LYS A O 1
ATOM 1375 N N . HIS A 1 176 ? -3.621 -0.583 -8.993 1.00 98.81 176 HIS A N 1
ATOM 1376 C CA . HIS A 1 176 ? -2.669 0.425 -9.429 1.00 98.81 176 HIS A CA 1
ATOM 1377 C C . HIS A 1 176 ? -1.895 -0.071 -10.653 1.00 98.81 176 HIS A C 1
ATOM 1379 O O . HIS A 1 176 ? -1.289 -1.149 -10.650 1.00 98.81 176 HIS A O 1
ATOM 1385 N N . THR A 1 177 ? -1.951 0.725 -11.715 1.00 98.75 177 THR A N 1
ATOM 1386 C CA . THR A 1 177 ? -1.226 0.505 -12.961 1.00 98.75 177 THR A CA 1
ATOM 1387 C C . THR A 1 177 ? -0.094 1.518 -13.056 1.00 98.75 177 THR A C 1
ATOM 1389 O O . THR A 1 177 ? -0.332 2.724 -13.007 1.00 98.75 177 THR A O 1
ATOM 1392 N N . LEU A 1 178 ? 1.128 1.025 -13.235 1.00 98.25 178 LEU A N 1
ATOM 1393 C CA . LEU A 1 178 ? 2.356 1.814 -13.294 1.00 98.25 178 LEU A CA 1
ATOM 1394 C C . LEU A 1 178 ? 2.968 1.716 -14.691 1.00 98.25 178 LEU A C 1
ATOM 1396 O O . LEU A 1 178 ? 3.038 0.623 -15.250 1.00 98.25 178 LEU A O 1
ATOM 1400 N N . ALA A 1 179 ? 3.449 2.826 -15.244 1.00 97.38 179 ALA A N 1
ATOM 1401 C CA . ALA A 1 179 ? 4.282 2.837 -16.446 1.00 97.38 179 ALA A CA 1
ATOM 1402 C C . ALA A 1 179 ? 5.760 2.925 -16.070 1.00 97.38 179 ALA A C 1
ATOM 1404 O O . ALA A 1 179 ? 6.123 3.657 -15.155 1.00 97.38 179 ALA A O 1
ATOM 1405 N N . PHE A 1 180 ? 6.612 2.223 -16.811 1.00 95.38 180 PHE A N 1
ATOM 1406 C CA . PHE A 1 180 ? 8.060 2.323 -16.693 1.00 95.38 180 PHE A CA 1
ATOM 1407 C C . PHE A 1 180 ? 8.599 3.434 -17.580 1.00 95.38 180 PHE A C 1
ATOM 1409 O O . PHE A 1 180 ? 8.305 3.488 -18.775 1.00 95.38 180 PHE A O 1
ATOM 1416 N N . ILE A 1 181 ? 9.445 4.275 -16.999 1.00 91.94 181 ILE A N 1
ATOM 1417 C CA . ILE A 1 181 ? 10.145 5.352 -17.690 1.00 91.94 181 ILE A CA 1
ATOM 1418 C C . ILE A 1 181 ? 11.658 5.223 -17.461 1.00 91.94 181 ILE A C 1
ATOM 1420 O O . ILE A 1 181 ? 12.090 4.623 -16.466 1.00 91.94 181 ILE A O 1
ATOM 1424 N N . PRO A 1 182 ? 12.491 5.762 -18.371 1.00 86.81 182 PRO A N 1
ATOM 1425 C CA . PRO A 1 182 ? 13.921 5.876 -18.123 1.00 86.81 182 PRO A CA 1
ATOM 1426 C C . PRO A 1 182 ? 14.171 6.585 -16.792 1.00 86.81 182 PRO A C 1
ATOM 1428 O O . PRO A 1 182 ? 13.472 7.544 -16.458 1.00 86.81 182 PRO A O 1
ATOM 1431 N N . LYS A 1 183 ? 15.166 6.121 -16.031 1.00 79.88 183 LYS A N 1
ATOM 1432 C CA . LYS A 1 183 ? 15.545 6.802 -14.793 1.00 79.88 183 LYS A CA 1
ATOM 1433 C C . LYS A 1 183 ? 15.961 8.244 -15.105 1.00 79.88 183 LYS A C 1
ATOM 1435 O O . LYS A 1 183 ? 16.803 8.440 -15.986 1.00 79.88 183 LYS A O 1
ATOM 1440 N N . PRO A 1 184 ? 15.411 9.243 -14.394 1.00 74.31 184 PRO A N 1
ATOM 1441 C CA . PRO A 1 184 ? 15.925 10.601 -14.458 1.00 74.31 184 PRO A CA 1
ATOM 1442 C C . PRO A 1 184 ? 17.414 10.626 -14.094 1.00 74.31 184 PRO A C 1
ATOM 1444 O O . PRO A 1 184 ? 17.883 9.794 -13.312 1.00 74.31 184 PRO A O 1
ATOM 1447 N N . ALA A 1 185 ? 18.155 11.592 -14.639 1.00 71.56 185 ALA A N 1
ATOM 1448 C CA . ALA A 1 185 ? 19.530 11.824 -14.215 1.00 71.56 185 ALA A CA 1
ATOM 1449 C C . ALA A 1 185 ? 19.564 12.106 -12.702 1.00 71.56 185 ALA A C 1
ATOM 1451 O O . ALA A 1 185 ? 18.705 12.823 -12.183 1.00 71.56 185 ALA A O 1
ATOM 1452 N N . THR A 1 186 ? 20.548 11.546 -11.999 1.00 64.62 186 THR A N 1
ATOM 1453 C CA . THR A 1 186 ? 20.757 11.789 -10.565 1.00 64.62 186 THR A CA 1
ATOM 1454 C C . THR A 1 186 ? 20.915 13.288 -10.311 1.00 64.62 186 THR A C 1
ATOM 1456 O O . THR A 1 186 ? 21.817 13.911 -10.877 1.00 64.62 186 THR A O 1
ATOM 1459 N N . GLN A 1 187 ? 20.075 13.875 -9.457 1.00 54.19 187 GLN A N 1
ATOM 1460 C CA . GLN A 1 187 ? 20.303 15.228 -8.949 1.00 54.19 187 GLN A CA 1
ATOM 1461 C C . GLN A 1 187 ? 21.246 15.137 -7.745 1.00 54.19 187 GLN A C 1
ATOM 1463 O O . GLN A 1 187 ? 21.005 14.364 -6.825 1.00 54.19 187 GLN A O 1
ATOM 1468 N N . ASN A 1 188 ? 22.331 15.915 -7.753 1.00 56.91 188 ASN A N 1
ATOM 1469 C CA . ASN A 1 188 ? 23.294 16.016 -6.644 1.00 56.91 188 ASN A CA 1
ATOM 1470 C C . ASN A 1 188 ? 24.023 14.711 -6.255 1.00 56.91 188 ASN A C 1
ATOM 1472 O O . ASN A 1 188 ? 24.517 14.603 -5.139 1.00 56.91 188 ASN A O 1
ATOM 1476 N N . GLY A 1 189 ? 24.127 13.734 -7.164 1.00 56.94 189 GLY A N 1
ATOM 1477 C CA . GLY A 1 189 ? 24.847 12.474 -6.919 1.00 56.94 189 GLY A CA 1
ATOM 1478 C C . GLY A 1 189 ? 24.072 11.431 -6.106 1.00 56.94 189 GLY A C 1
ATOM 1479 O O . GLY A 1 189 ? 24.563 10.317 -5.942 1.00 56.94 189 GLY A O 1
ATOM 1480 N N . GLU A 1 190 ? 22.855 11.751 -5.663 1.00 54.44 190 GLU A N 1
ATOM 1481 C CA . GLU A 1 190 ? 21.982 10.798 -4.980 1.00 54.44 190 GLU A CA 1
ATOM 1482 C C . GLU A 1 190 ? 21.250 9.908 -6.002 1.00 54.44 190 GLU A C 1
ATOM 1484 O O . GLU A 1 190 ? 20.749 10.415 -7.018 1.00 54.44 190 GLU A O 1
ATOM 1489 N N . PRO A 1 191 ? 21.169 8.582 -5.774 1.00 58.59 191 PRO A N 1
ATOM 1490 C CA . PRO A 1 191 ? 20.380 7.691 -6.613 1.00 58.59 191 PRO A CA 1
ATOM 1491 C C . PRO A 1 191 ? 18.918 8.146 -6.663 1.00 58.59 191 PRO A C 1
ATOM 1493 O O . PRO A 1 191 ? 18.320 8.447 -5.633 1.00 58.59 191 PRO A O 1
ATOM 1496 N N . PHE A 1 192 ? 18.314 8.144 -7.856 1.00 63.28 192 PHE A N 1
ATOM 1497 C CA . PHE A 1 192 ? 16.863 8.283 -7.961 1.00 63.28 192 PHE A CA 1
ATOM 1498 C C . PHE A 1 192 ? 16.211 7.066 -7.298 1.00 63.28 192 PHE A C 1
ATOM 1500 O O . PHE A 1 192 ? 16.283 5.953 -7.830 1.00 63.28 192 PHE A O 1
ATOM 1507 N N . GLU A 1 193 ? 15.592 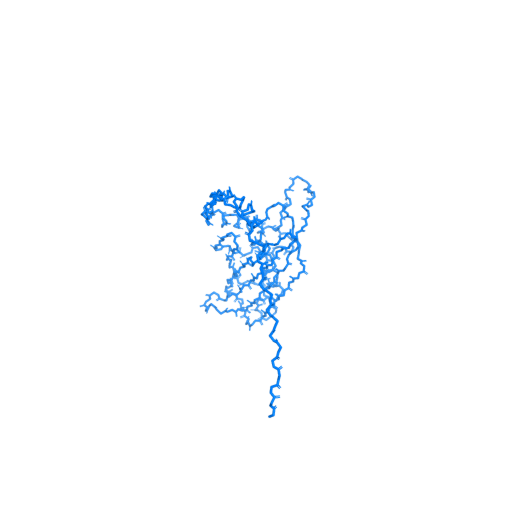7.286 -6.143 1.00 59.72 193 GLU A N 1
ATOM 1508 C CA . GLU A 1 193 ? 14.753 6.304 -5.477 1.00 59.72 193 GLU A CA 1
ATOM 1509 C C . GLU A 1 193 ? 13.292 6.679 -5.656 1.00 59.72 193 GLU A C 1
ATOM 1511 O O . GLU A 1 193 ? 12.864 7.812 -5.431 1.00 59.72 193 GLU A O 1
ATOM 1516 N N . GLN A 1 194 ? 12.526 5.695 -6.100 1.00 61.22 194 GLN A N 1
ATOM 1517 C CA . GLN A 1 194 ? 11.091 5.808 -6.135 1.00 61.22 194 GLN A CA 1
ATOM 1518 C C . GLN A 1 194 ? 10.550 5.434 -4.759 1.00 61.22 194 GLN A C 1
ATOM 1520 O O . GLN A 1 194 ? 10.355 4.248 -4.485 1.00 61.22 194 GLN A O 1
ATOM 1525 N N . PHE A 1 195 ? 10.316 6.479 -3.960 1.00 56.75 195 PHE A N 1
ATOM 1526 C CA . PHE A 1 195 ? 9.864 6.445 -2.564 1.00 56.75 195 PHE A CA 1
ATOM 1527 C C . PHE A 1 195 ? 10.916 5.944 -1.563 1.00 56.75 195 PHE A C 1
ATOM 1529 O O . PHE A 1 195 ? 11.336 4.763 -1.640 1.00 56.75 195 PHE A O 1
#

Sequence (195 aa):
MYNSDIKIMVNSTAAEESQNSSNERIDQLKTEPTESVPDEIDNDVYLKDVIRAFDKLRNVSDFNRVARKVHPISATRDSILVELTLEEEHVNSKKTMHGGQTAALVDMITARAVGITIKDRAMVSVELAVSYMYPLRLGETVLIEAKVLKVGRNMAFTEAELRRKCDNRIIAKGKHTLAFIPKPATQNGEPFEQF

Foldseek 3Di:
DDDDDDDDDDDDDDDDPPPPPVVVVPPPPPPDPPPPPPQPPPQVVLQVVVQVVLCVLLPDPDPSVLSNQKAWDTAGQFKTKIKHQAAPSQDDPVQWGDPVSVQSCFAQRQVSSNCSNPVQWDKDWPDKDKDFDATDGHRWMKMKMKGFPDDDPFKTKIKIFIATPPPRHTGMIMITMMTTDHADDDDPPDGDDPD

InterPro domains:
  IPR003736 Phenylacetic acid degradation-related domain [TIGR00369] (74-179)
  IPR006683 Thioesterase domain [PF03061] (96-165)
  IPR029069 HotDog domain superfamily [SSF54637] (63-177)
  IPR039298 Acyl-coenzyme A thioesterase 13 [PTHR21660] (47-181)